Protein AF-A0A6F8V463-F1 (afdb_monomer)

Structure (mmCIF, N/CA/C/O backbone):
data_AF-A0A6F8V463-F1
#
_entry.id   AF-A0A6F8V463-F1
#
loop_
_atom_site.group_PDB
_atom_site.id
_atom_site.type_symbol
_atom_site.label_atom_id
_atom_site.label_alt_id
_atom_site.label_comp_id
_atom_site.label_asym_id
_atom_site.label_entity_id
_atom_site.label_seq_id
_atom_site.pdbx_PDB_ins_code
_atom_site.Cartn_x
_atom_site.Cartn_y
_atom_site.Cartn_z
_atom_site.occupancy
_atom_site.B_iso_or_equiv
_atom_site.auth_seq_id
_atom_site.auth_comp_id
_atom_site.auth_asym_id
_atom_site.auth_atom_id
_atom_site.pdbx_PDB_model_num
ATOM 1 N N . MET A 1 1 ? -1.161 7.161 -26.932 1.00 58.06 1 MET A N 1
ATOM 2 C CA . MET A 1 1 ? -0.342 6.246 -26.113 1.00 58.06 1 MET A CA 1
ATOM 3 C C . MET A 1 1 ? 0.511 5.456 -27.077 1.00 58.06 1 MET A C 1
ATOM 5 O O . MET A 1 1 ? -0.047 4.953 -28.043 1.00 58.06 1 MET A O 1
ATOM 9 N N . THR A 1 2 ? 1.827 5.435 -26.888 1.00 68.62 2 THR A N 1
ATOM 10 C CA . THR A 1 2 ? 2.711 4.530 -27.628 1.00 68.62 2 THR A CA 1
ATOM 11 C C . THR A 1 2 ? 2.383 3.091 -27.244 1.00 68.62 2 THR A C 1
ATOM 13 O O . THR A 1 2 ? 2.090 2.819 -26.078 1.00 68.62 2 THR A O 1
ATOM 16 N N . GLU A 1 3 ? 2.377 2.191 -28.223 1.00 85.31 3 GLU A N 1
ATOM 17 C CA . GLU A 1 3 ? 2.241 0.759 -27.957 1.00 85.31 3 GLU A CA 1
ATOM 18 C C . GLU A 1 3 ? 3.422 0.277 -27.100 1.00 85.31 3 GLU A C 1
ATOM 20 O O . GLU A 1 3 ? 4.546 0.754 -27.296 1.00 85.31 3 GLU A O 1
ATOM 25 N N . PRO A 1 4 ? 3.190 -0.622 -26.125 1.00 90.50 4 PRO A N 1
ATOM 26 C CA . PRO A 1 4 ? 4.277 -1.163 -25.327 1.00 90.50 4 PRO A CA 1
ATOM 27 C C . PRO A 1 4 ? 5.194 -2.019 -26.208 1.00 90.50 4 PRO A C 1
ATOM 29 O O . PRO A 1 4 ? 4.733 -2.723 -27.104 1.00 90.50 4 PRO A O 1
ATOM 32 N N . LEU A 1 5 ? 6.494 -2.022 -25.906 1.00 95.50 5 LEU A N 1
ATOM 33 C CA . LEU A 1 5 ? 7.464 -2.904 -26.569 1.00 95.50 5 LEU A CA 1
ATOM 34 C C . LEU A 1 5 ? 7.163 -4.387 -26.324 1.00 95.50 5 LEU A C 1
ATOM 36 O O . LEU A 1 5 ? 7.564 -5.246 -27.105 1.00 95.50 5 LEU A O 1
ATOM 40 N N . PHE A 1 6 ? 6.493 -4.685 -25.213 1.00 97.56 6 PHE A N 1
ATOM 41 C CA . PHE A 1 6 ? 6.061 -6.026 -24.858 1.00 97.56 6 PHE A CA 1
ATOM 42 C C . PHE A 1 6 ? 4.820 -5.975 -23.970 1.00 97.56 6 PHE A C 1
ATOM 44 O O . PHE A 1 6 ? 4.741 -5.153 -23.055 1.00 97.56 6 PHE A O 1
ATOM 51 N N . GLU A 1 7 ? 3.909 -6.922 -24.174 1.00 97.50 7 GLU A N 1
ATOM 52 C CA . GLU A 1 7 ? 2.814 -7.230 -23.260 1.00 97.50 7 GLU A CA 1
ATOM 53 C C . GLU A 1 7 ? 2.603 -8.744 -23.196 1.00 97.50 7 GLU A C 1
ATOM 55 O O . GLU A 1 7 ? 2.529 -9.405 -24.230 1.00 97.50 7 GLU A O 1
ATOM 60 N N . GLY A 1 8 ? 2.507 -9.307 -21.990 1.00 97.38 8 GLY A N 1
ATOM 61 C CA . GLY A 1 8 ? 2.270 -10.739 -21.839 1.00 97.38 8 GLY A CA 1
ATOM 62 C C . GLY A 1 8 ? 2.237 -11.235 -20.398 1.00 97.38 8 GLY A C 1
ATOM 63 O O . GLY A 1 8 ? 2.369 -10.470 -19.436 1.00 97.38 8 GLY A O 1
ATOM 64 N N . GLY A 1 9 ? 2.043 -12.546 -20.258 1.00 97.25 9 GLY A N 1
ATOM 65 C CA . GLY A 1 9 ? 2.072 -13.234 -18.971 1.00 97.25 9 GLY A CA 1
ATOM 66 C C . GLY A 1 9 ? 3.491 -13.398 -18.422 1.00 97.25 9 GLY A C 1
ATOM 67 O O . GLY A 1 9 ? 4.477 -13.006 -19.044 1.00 97.25 9 GLY A O 1
ATOM 68 N N . ARG A 1 10 ? 3.604 -14.011 -17.239 1.00 96.19 10 ARG A N 1
ATOM 69 C CA . ARG A 1 10 ? 4.883 -14.189 -16.529 1.00 96.19 10 ARG A CA 1
ATOM 70 C C . ARG A 1 10 ? 5.952 -14.898 -17.370 1.00 96.19 10 ARG A C 1
ATOM 72 O O . ARG A 1 10 ? 7.089 -14.437 -17.395 1.00 96.19 10 ARG A O 1
ATOM 79 N N . ASP A 1 11 ? 5.596 -15.986 -18.049 1.00 97.44 11 ASP A N 1
ATOM 80 C CA . ASP A 1 11 ? 6.556 -16.796 -18.813 1.00 97.44 11 ASP A CA 1
ATOM 81 C C . ASP A 1 11 ? 7.017 -16.085 -20.092 1.00 97.44 11 ASP A C 1
ATOM 83 O O . ASP A 1 11 ? 8.197 -16.137 -20.442 1.00 97.44 11 ASP A O 1
ATOM 87 N N . ASP A 1 12 ? 6.106 -15.380 -20.768 1.00 97.50 12 ASP A N 1
ATOM 88 C CA . ASP A 1 12 ? 6.436 -14.528 -21.913 1.00 97.50 12 ASP A CA 1
ATOM 89 C C . ASP A 1 12 ? 7.348 -13.376 -21.490 1.00 97.50 12 ASP A C 1
ATOM 91 O O . ASP A 1 12 ? 8.355 -13.106 -22.143 1.00 97.50 12 ASP A O 1
ATOM 95 N N . ALA A 1 13 ? 7.036 -12.743 -20.356 1.00 97.12 13 ALA A N 1
ATOM 96 C CA . ALA A 1 13 ? 7.825 -11.653 -19.804 1.00 97.12 13 ALA A CA 1
ATOM 97 C C . ALA A 1 13 ? 9.219 -12.130 -19.385 1.00 97.12 13 ALA A C 1
ATOM 99 O O . ALA A 1 13 ? 10.198 -11.427 -19.615 1.00 97.12 13 ALA A O 1
ATOM 100 N N . ASP A 1 14 ? 9.340 -13.332 -18.814 1.00 97.56 14 ASP A N 1
ATOM 101 C CA . ASP A 1 14 ? 10.642 -13.911 -18.481 1.00 97.56 14 ASP A CA 1
ATOM 102 C C . ASP A 1 14 ? 11.493 -14.170 -19.723 1.00 97.56 14 ASP A C 1
ATOM 104 O O . ASP A 1 14 ? 12.669 -13.798 -19.753 1.00 97.56 14 ASP A O 1
ATOM 108 N N . ARG A 1 15 ? 10.895 -14.744 -20.776 1.00 97.88 15 ARG A N 1
ATOM 109 C CA . ARG A 1 15 ? 11.576 -14.934 -22.063 1.00 97.88 15 ARG A CA 1
ATOM 110 C C . ARG A 1 15 ? 12.006 -13.605 -22.668 1.00 97.88 15 ARG A C 1
ATOM 112 O O . ARG A 1 15 ? 13.160 -13.478 -23.071 1.00 97.88 15 ARG A O 1
ATOM 119 N N . PHE A 1 16 ? 11.118 -12.614 -22.684 1.00 97.50 16 PHE A N 1
ATOM 120 C CA . PHE A 1 16 ? 11.426 -11.281 -23.187 1.00 97.50 16 PHE A CA 1
ATOM 121 C C . PHE A 1 16 ? 12.592 -10.661 -22.408 1.00 97.50 16 PHE A C 1
ATOM 123 O O . PHE A 1 16 ? 13.618 -10.327 -22.994 1.00 97.50 16 PHE A O 1
ATOM 130 N N . LEU A 1 17 ? 12.508 -10.597 -21.078 1.00 96.44 17 LEU A N 1
ATOM 131 C CA . LEU A 1 17 ? 13.543 -9.995 -20.231 1.00 96.44 17 LEU A CA 1
ATOM 132 C C . LEU A 1 17 ? 14.879 -10.749 -20.278 1.00 96.44 17 LEU A C 1
ATOM 134 O O . LEU A 1 17 ? 15.935 -10.134 -20.120 1.00 96.44 17 LEU A O 1
ATOM 138 N N . ALA A 1 18 ? 14.872 -12.058 -20.539 1.00 95.94 18 ALA A N 1
ATOM 139 C CA . ALA A 1 18 ? 16.095 -12.833 -20.730 1.00 95.94 18 ALA A CA 1
ATOM 140 C C . ALA A 1 18 ? 16.914 -12.375 -21.952 1.00 95.94 18 ALA A C 1
ATOM 142 O O . ALA A 1 18 ? 18.130 -12.578 -21.952 1.00 95.94 18 ALA A O 1
ATOM 143 N N . THR A 1 19 ? 16.276 -11.736 -22.942 1.00 96.06 19 THR A N 1
ATOM 144 C CA . THR A 1 19 ? 16.941 -11.136 -24.117 1.00 96.06 19 THR A CA 1
ATOM 145 C C . THR A 1 19 ? 17.472 -9.720 -23.864 1.00 96.06 19 THR A C 1
ATOM 147 O O . THR A 1 19 ? 18.300 -9.240 -24.627 1.00 96.06 19 THR A O 1
ATOM 150 N N . GLN A 1 20 ? 17.071 -9.073 -22.763 1.00 95.25 20 GLN A N 1
ATOM 151 C CA . GLN A 1 20 ? 17.393 -7.674 -22.437 1.00 95.25 20 GLN A CA 1
ATOM 152 C C . GLN A 1 20 ? 18.470 -7.559 -21.338 1.00 95.25 20 GLN A C 1
ATOM 154 O O . GLN A 1 20 ? 18.401 -6.717 -20.439 1.00 95.25 20 GLN A O 1
ATOM 159 N N . ARG A 1 21 ? 19.462 -8.461 -21.342 1.00 90.44 21 ARG A N 1
ATOM 160 C CA . ARG A 1 21 ? 20.517 -8.498 -20.310 1.00 90.44 21 ARG A CA 1
ATOM 161 C C . ARG A 1 21 ? 21.395 -7.248 -20.374 1.00 90.44 21 ARG A C 1
ATOM 163 O O . ARG A 1 21 ? 21.797 -6.830 -21.449 1.00 90.44 21 ARG A O 1
ATOM 170 N N . GLY A 1 22 ? 21.732 -6.695 -19.207 1.00 90.69 22 GLY A N 1
ATOM 171 C CA . GLY A 1 22 ? 22.558 -5.483 -19.100 1.00 90.69 22 GLY A CA 1
ATOM 172 C C . GLY A 1 22 ? 21.808 -4.180 -19.393 1.00 90.69 22 GLY A C 1
ATOM 173 O O . GLY A 1 22 ? 22.405 -3.114 -19.319 1.00 90.69 22 GLY A O 1
ATOM 174 N N . LEU A 1 23 ? 20.507 -4.252 -19.687 1.00 95.69 23 LEU A N 1
ATOM 175 C CA . LEU A 1 23 ? 19.680 -3.088 -19.980 1.00 95.69 23 LEU A CA 1
ATOM 176 C C . LEU A 1 23 ? 18.805 -2.705 -18.782 1.00 95.69 23 LEU A C 1
ATOM 178 O O . LEU A 1 23 ? 18.517 -3.515 -17.885 1.00 95.69 23 LEU A O 1
ATOM 182 N N . TYR A 1 24 ? 18.379 -1.448 -18.788 1.00 96.44 24 TYR A N 1
ATOM 183 C CA . TYR A 1 24 ? 17.328 -0.925 -17.926 1.00 96.44 24 TYR A CA 1
ATOM 184 C C . TYR A 1 24 ? 16.019 -0.871 -18.698 1.00 96.44 24 TYR A C 1
ATOM 186 O O . TYR A 1 24 ? 16.009 -0.746 -19.919 1.00 96.44 24 TYR A O 1
ATOM 194 N N . TYR A 1 25 ? 14.903 -0.967 -17.992 1.00 97.19 25 TYR A N 1
ATOM 195 C CA . TYR A 1 25 ? 13.588 -0.881 -18.608 1.00 97.19 25 TYR A CA 1
ATOM 196 C C . TYR A 1 25 ? 12.563 -0.281 -17.656 1.00 97.19 25 TYR A C 1
ATOM 198 O O . TYR A 1 25 ? 12.673 -0.412 -16.431 1.00 97.19 25 TYR A O 1
ATOM 206 N N . VAL A 1 26 ? 11.536 0.336 -18.236 1.00 97.44 26 VAL A N 1
ATOM 207 C CA . VAL A 1 26 ? 10.333 0.763 -17.520 1.00 97.44 26 VAL A CA 1
ATOM 208 C C . VAL A 1 26 ? 9.232 -0.255 -17.775 1.00 97.44 26 VAL A C 1
ATOM 210 O O . VAL A 1 26 ? 8.967 -0.636 -18.916 1.00 97.44 26 VAL A O 1
ATOM 213 N N . TYR A 1 27 ? 8.601 -0.723 -16.703 1.00 97.81 27 TYR A N 1
ATOM 214 C CA . TYR A 1 27 ? 7.533 -1.712 -16.755 1.00 97.81 27 TYR A CA 1
ATOM 215 C C . TYR A 1 27 ? 6.285 -1.238 -16.021 1.00 97.81 27 TYR A C 1
ATOM 217 O O . TYR A 1 27 ? 6.341 -0.456 -15.070 1.00 97.81 27 TYR A O 1
ATOM 225 N N . LEU A 1 28 ? 5.149 -1.784 -16.442 1.00 98.00 28 LEU A N 1
ATOM 226 C CA . LEU A 1 28 ? 3.860 -1.624 -15.799 1.00 98.00 28 LEU A CA 1
ATOM 227 C C . LEU A 1 28 ? 3.331 -2.999 -15.398 1.00 98.00 28 LEU A C 1
ATOM 229 O O . LEU A 1 28 ? 3.382 -3.953 -16.179 1.00 98.00 28 LEU A O 1
ATOM 233 N N . LEU A 1 29 ? 2.808 -3.094 -14.177 1.00 98.38 29 LEU A N 1
ATOM 234 C CA . LEU A 1 29 ? 2.060 -4.263 -13.729 1.00 98.38 29 LEU A CA 1
ATOM 235 C C . LEU A 1 29 ? 0.572 -3.991 -13.904 1.00 98.38 29 LEU A C 1
ATOM 237 O O . LEU A 1 29 ? 0.048 -2.969 -13.443 1.00 98.38 29 LEU A O 1
ATOM 241 N N . CYS A 1 30 ? -0.095 -4.930 -14.561 1.00 98.06 30 CYS A N 1
ATOM 242 C CA . CYS A 1 30 ? -1.498 -4.829 -14.913 1.00 98.06 30 CYS A CA 1
ATOM 243 C C . CYS A 1 30 ? -2.305 -5.944 -14.243 1.00 98.06 30 CYS A C 1
ATOM 245 O O . CYS A 1 30 ? -1.830 -7.063 -14.028 1.00 98.06 30 CYS A O 1
ATOM 247 N N . ARG A 1 31 ? -3.547 -5.612 -13.900 1.00 97.06 31 ARG A N 1
ATOM 248 C CA . ARG A 1 31 ? -4.576 -6.556 -13.461 1.00 97.06 31 ARG A CA 1
ATOM 249 C C . ARG A 1 31 ? -4.959 -7.494 -14.622 1.00 97.06 31 ARG A C 1
ATOM 251 O O . ARG A 1 31 ? -4.663 -7.167 -15.771 1.00 97.06 31 ARG A O 1
ATOM 258 N N . PRO A 1 32 ? -5.664 -8.612 -14.355 1.00 96.19 32 PRO A N 1
ATOM 259 C CA . PRO A 1 32 ? -6.141 -9.512 -15.412 1.00 96.19 32 PRO A CA 1
ATOM 260 C C . PRO A 1 32 ? -7.015 -8.834 -16.480 1.00 96.19 32 PRO A C 1
ATOM 262 O O . PRO A 1 32 ? -7.082 -9.305 -17.605 1.00 96.19 32 PRO A O 1
ATOM 265 N N . ASP A 1 33 ? -7.671 -7.724 -16.136 1.00 94.62 33 ASP A N 1
ATOM 266 C CA . ASP A 1 33 ? -8.498 -6.920 -17.045 1.00 94.62 33 ASP A CA 1
ATOM 267 C C . ASP A 1 33 ? -7.711 -5.837 -17.812 1.00 94.62 33 ASP A C 1
ATOM 269 O O . ASP A 1 33 ? -8.302 -4.944 -18.416 1.00 94.62 33 ASP A O 1
ATOM 273 N N . GLY A 1 34 ? -6.377 -5.869 -17.751 1.00 94.38 34 GLY A N 1
ATOM 274 C CA . GLY A 1 34 ? -5.497 -4.918 -18.431 1.00 94.38 34 GLY A CA 1
ATOM 275 C C . GLY A 1 34 ? -5.333 -3.570 -17.723 1.00 94.38 34 GLY A C 1
ATOM 276 O O . GLY A 1 34 ? -4.538 -2.743 -18.176 1.00 94.38 34 GLY A O 1
ATOM 277 N N . ARG A 1 35 ? -6.024 -3.316 -16.600 1.00 95.38 35 ARG A N 1
ATOM 278 C CA . ARG A 1 35 ? -5.849 -2.063 -15.849 1.00 95.38 35 ARG A CA 1
ATOM 279 C C . ARG A 1 35 ? -4.495 -2.022 -15.153 1.00 95.38 35 ARG A C 1
ATOM 281 O O . ARG A 1 35 ? -4.155 -2.911 -14.370 1.00 95.38 35 ARG A O 1
ATOM 288 N N . ILE A 1 36 ? -3.756 -0.942 -15.380 1.00 97.38 36 ILE A N 1
ATOM 289 C CA . ILE A 1 36 ? -2.474 -0.672 -14.728 1.00 97.38 36 ILE A CA 1
ATOM 290 C C . ILE A 1 36 ? -2.712 -0.399 -13.240 1.00 97.38 36 ILE A C 1
ATOM 292 O O . ILE A 1 36 ? -3.650 0.307 -12.873 1.00 97.38 36 ILE A O 1
ATOM 296 N N . PHE A 1 37 ? -1.851 -0.939 -12.379 1.00 97.12 37 PHE A N 1
ATOM 297 C CA . PHE A 1 37 ? -1.864 -0.609 -10.951 1.00 97.12 37 PHE A CA 1
ATOM 298 C C . PHE A 1 37 ? -0.492 -0.221 -10.399 1.00 97.12 37 PHE A C 1
ATOM 300 O O . PHE A 1 37 ? -0.417 0.294 -9.288 1.00 97.12 37 PHE A O 1
ATOM 307 N N . TYR A 1 38 ? 0.596 -0.448 -11.135 1.00 97.62 38 TYR A N 1
ATOM 308 C CA . TYR A 1 38 ? 1.940 -0.093 -10.689 1.00 97.62 38 TYR A CA 1
ATOM 309 C C . TYR A 1 38 ? 2.846 0.193 -11.881 1.00 97.62 38 TYR A C 1
ATOM 311 O O . TYR A 1 38 ? 2.779 -0.512 -12.887 1.00 97.62 38 TYR A O 1
ATOM 319 N N . VAL A 1 39 ? 3.712 1.191 -11.731 1.00 97.31 39 VAL A N 1
ATOM 320 C CA . VAL A 1 39 ? 4.789 1.521 -12.671 1.00 97.31 39 VAL A CA 1
ATOM 321 C C . VAL A 1 39 ? 6.116 1.375 -11.938 1.00 97.31 39 VAL A C 1
ATOM 323 O O . VAL A 1 39 ? 6.216 1.757 -10.771 1.00 97.31 39 VAL A O 1
ATOM 326 N N . GLY A 1 40 ? 7.136 0.831 -12.591 1.00 95.25 40 GLY A N 1
ATOM 327 C CA . GLY A 1 40 ? 8.462 0.755 -11.997 1.00 95.25 40 GLY A CA 1
ATOM 328 C C . GLY A 1 40 ? 9.582 0.721 -13.023 1.00 95.25 40 GLY A C 1
ATOM 329 O O . GLY A 1 40 ? 9.387 0.294 -14.159 1.00 95.25 40 GLY A O 1
ATOM 330 N N . LYS A 1 41 ? 10.785 1.104 -12.596 1.00 94.19 41 LYS A N 1
ATOM 331 C CA . LYS A 1 41 ? 12.025 0.810 -13.319 1.00 94.19 41 LYS A CA 1
ATOM 332 C C . LYS A 1 41 ? 12.669 -0.489 -12.848 1.00 94.19 41 LYS A C 1
ATOM 334 O O . LYS A 1 41 ? 12.563 -0.882 -11.677 1.00 94.19 41 LYS A O 1
ATOM 339 N N . GLY A 1 42 ? 13.350 -1.177 -13.754 1.00 93.69 42 GLY A N 1
ATOM 340 C CA . GLY A 1 42 ? 13.970 -2.466 -13.480 1.00 93.69 42 GLY A CA 1
ATOM 341 C C . GLY A 1 42 ? 15.199 -2.739 -14.330 1.00 93.69 42 GLY A C 1
ATOM 342 O O . GLY A 1 42 ? 15.451 -2.095 -15.340 1.00 93.69 42 GLY A O 1
ATOM 343 N N . THR A 1 43 ? 15.962 -3.727 -13.888 1.00 94.69 43 THR A N 1
ATOM 344 C CA . THR A 1 43 ? 16.946 -4.449 -14.696 1.00 94.69 43 THR A CA 1
ATOM 345 C C . THR A 1 43 ? 16.797 -5.937 -14.374 1.00 94.69 43 THR A C 1
ATOM 347 O O . THR A 1 43 ? 16.145 -6.299 -13.383 1.00 94.69 43 THR A O 1
ATOM 350 N N . LYS A 1 44 ? 17.369 -6.821 -15.198 1.00 94.12 44 LYS A N 1
ATOM 351 C CA . LYS A 1 44 ? 17.230 -8.281 -15.053 1.00 94.12 44 LYS A CA 1
ATOM 352 C C . LYS A 1 44 ? 15.744 -8.672 -14.945 1.00 94.12 44 LYS A C 1
ATOM 354 O O . LYS A 1 44 ? 14.921 -8.225 -15.737 1.00 94.12 44 LYS A O 1
ATOM 359 N N . ARG A 1 45 ? 15.377 -9.460 -13.929 1.00 95.44 45 ARG A N 1
ATOM 360 C CA . ARG A 1 45 ? 14.016 -9.957 -13.677 1.00 95.44 45 ARG A CA 1
ATOM 361 C C . ARG A 1 45 ? 13.250 -9.146 -12.625 1.00 95.44 45 ARG A C 1
ATOM 363 O O . ARG A 1 45 ? 12.282 -9.657 -12.067 1.00 95.44 45 ARG A O 1
ATOM 370 N N . ARG A 1 46 ? 13.637 -7.889 -12.358 1.00 95.25 46 ARG A N 1
ATOM 371 C CA . ARG A 1 46 ? 13.030 -7.051 -11.305 1.00 95.25 46 ARG A CA 1
ATOM 372 C C . ARG A 1 46 ? 11.502 -6.975 -11.382 1.00 95.25 46 ARG A C 1
ATOM 374 O O . ARG A 1 46 ? 10.851 -7.032 -10.344 1.00 95.25 46 ARG A O 1
ATOM 381 N N . ALA A 1 47 ? 10.918 -6.897 -12.579 1.00 95.44 47 ALA A N 1
ATOM 382 C CA . ALA A 1 47 ? 9.460 -6.916 -12.727 1.00 95.44 47 ALA A CA 1
ATOM 383 C C . ALA A 1 47 ? 8.826 -8.212 -12.172 1.00 95.44 47 ALA A C 1
ATOM 385 O O . ALA A 1 47 ? 7.789 -8.169 -11.509 1.00 95.44 47 ALA A O 1
ATOM 386 N N . LEU A 1 48 ? 9.467 -9.365 -12.384 1.00 95.81 48 LEU A N 1
ATOM 387 C CA . LEU A 1 48 ? 8.968 -10.683 -11.971 1.00 95.81 48 LEU A CA 1
ATOM 388 C C . LEU A 1 48 ? 9.166 -10.966 -10.476 1.00 95.81 48 LEU A C 1
ATOM 390 O O . LEU A 1 48 ? 8.456 -11.805 -9.909 1.00 95.81 48 LEU A O 1
ATOM 394 N N . GLU A 1 49 ? 10.127 -10.288 -9.842 1.00 94.62 49 GLU A N 1
ATOM 395 C CA . GLU A 1 49 ? 10.431 -10.412 -8.412 1.00 94.62 49 GLU A CA 1
ATOM 396 C C . GLU A 1 49 ? 9.269 -9.955 -7.525 1.00 94.62 49 GLU A C 1
ATOM 398 O O . GLU A 1 49 ? 9.113 -10.484 -6.428 1.00 94.62 49 GLU A O 1
ATOM 403 N N . HIS A 1 50 ? 8.415 -9.038 -7.993 1.00 94.44 50 HIS A N 1
ATOM 404 C CA . HIS A 1 50 ? 7.294 -8.513 -7.199 1.00 94.44 50 HIS A CA 1
ATOM 405 C C . HIS A 1 50 ? 6.278 -9.582 -6.805 1.00 94.44 50 HIS A C 1
ATOM 407 O O . HIS A 1 50 ? 5.748 -9.556 -5.697 1.00 94.44 50 HIS A O 1
ATOM 413 N N . GLU A 1 51 ? 6.017 -10.552 -7.682 1.00 92.88 51 GLU A N 1
ATOM 414 C CA . GLU A 1 51 ? 5.173 -11.694 -7.320 1.00 92.88 51 GLU A CA 1
ATOM 415 C C . GLU A 1 51 ? 5.839 -12.580 -6.267 1.00 92.88 51 GLU A C 1
ATOM 417 O O . GLU A 1 51 ? 5.168 -13.075 -5.362 1.00 92.88 51 GLU A O 1
ATOM 422 N N . ALA A 1 52 ? 7.156 -12.786 -6.376 1.00 89.31 52 ALA A N 1
ATOM 423 C CA . ALA A 1 52 ? 7.901 -13.578 -5.407 1.00 89.31 52 ALA A CA 1
ATOM 424 C C . ALA A 1 52 ? 7.936 -12.882 -4.040 1.00 89.31 52 ALA A C 1
ATOM 426 O O . ALA A 1 52 ? 7.746 -13.549 -3.028 1.00 89.31 52 ALA A O 1
ATOM 427 N N . GLU A 1 53 ? 8.112 -11.556 -4.011 1.00 90.19 53 GLU A N 1
ATOM 428 C CA . GLU A 1 53 ? 7.954 -10.724 -2.813 1.00 90.19 53 GLU A CA 1
ATOM 429 C C . GLU A 1 53 ? 6.561 -10.946 -2.212 1.00 90.19 53 GLU A C 1
ATOM 431 O O . GLU A 1 53 ? 6.448 -11.337 -1.057 1.00 90.19 53 GLU A O 1
ATOM 436 N N . ALA A 1 54 ? 5.501 -10.821 -3.013 1.00 90.81 54 ALA A N 1
ATOM 437 C CA . ALA A 1 54 ? 4.131 -10.906 -2.522 1.00 90.81 54 ALA A CA 1
ATOM 438 C C . ALA A 1 54 ? 3.729 -12.274 -1.947 1.00 90.81 54 ALA A C 1
ATOM 440 O O . ALA A 1 54 ? 2.862 -12.331 -1.069 1.00 90.81 54 ALA A O 1
ATOM 441 N N . ARG A 1 55 ? 4.344 -13.362 -2.423 1.00 88.31 55 ARG A N 1
ATOM 442 C CA . ARG A 1 55 ? 4.105 -14.729 -1.931 1.00 88.31 55 ARG A CA 1
ATOM 443 C C . ARG A 1 55 ? 4.867 -15.051 -0.647 1.00 88.31 55 ARG A C 1
ATOM 445 O O . ARG A 1 55 ? 4.489 -15.991 0.047 1.00 88.31 55 ARG A O 1
ATOM 452 N N . ARG A 1 56 ? 5.941 -14.321 -0.338 1.00 85.25 56 ARG A N 1
ATOM 453 C CA . ARG A 1 56 ? 6.754 -14.592 0.851 1.00 85.25 56 ARG A CA 1
ATOM 454 C C . ARG A 1 56 ? 6.060 -14.065 2.112 1.00 85.25 56 ARG A C 1
ATOM 456 O O . ARG A 1 56 ? 5.453 -12.991 2.076 1.00 85.25 56 ARG A O 1
ATOM 463 N N . PRO A 1 57 ? 6.164 -14.785 3.241 1.00 75.44 57 PRO A N 1
ATOM 464 C CA . PRO A 1 57 ? 5.908 -14.186 4.541 1.00 75.44 57 PRO A CA 1
ATOM 465 C C . PRO A 1 57 ? 6.991 -13.132 4.807 1.00 75.44 57 PRO A C 1
ATOM 467 O O . PRO A 1 57 ? 8.173 -13.383 4.570 1.00 75.44 57 PRO A O 1
ATOM 470 N N . HIS A 1 58 ? 6.595 -11.946 5.267 1.00 69.44 58 HIS A N 1
ATOM 471 C CA . HIS A 1 58 ? 7.542 -10.895 5.643 1.00 69.44 58 HIS A CA 1
ATOM 472 C C . HIS A 1 58 ? 7.553 -10.744 7.151 1.00 69.44 58 HIS A C 1
ATOM 474 O O . HIS A 1 58 ? 6.512 -10.479 7.743 1.00 69.44 58 HIS A O 1
ATOM 480 N N . THR A 1 59 ? 8.737 -10.829 7.744 1.00 62.19 59 THR A N 1
ATOM 481 C CA . THR A 1 59 ? 8.941 -10.485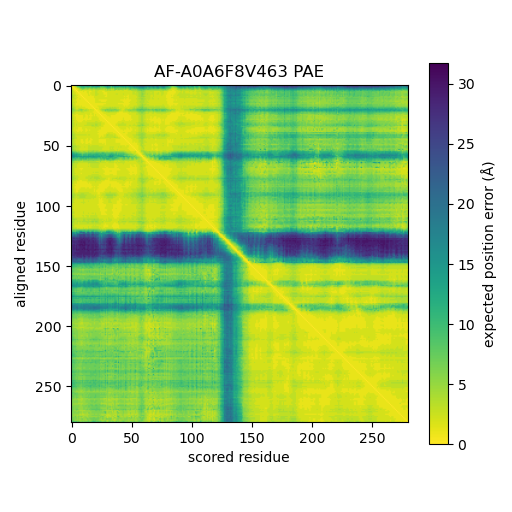 9.155 1.00 62.19 59 THR A CA 1
ATOM 482 C C . THR A 1 59 ? 8.857 -8.970 9.379 1.00 62.19 59 THR A C 1
ATOM 484 O O . THR A 1 59 ? 8.426 -8.534 10.435 1.00 62.19 59 THR A O 1
ATOM 487 N N . VAL A 1 60 ? 9.225 -8.171 8.368 1.00 59.31 60 VAL A N 1
ATOM 488 C CA . VAL A 1 60 ? 9.411 -6.704 8.457 1.00 59.31 60 VAL A CA 1
ATOM 489 C C . VAL A 1 60 ? 8.457 -5.934 7.513 1.00 59.31 60 VAL A C 1
ATOM 491 O O . VAL A 1 60 ? 8.610 -4.745 7.255 1.00 59.31 60 VAL A O 1
ATOM 494 N N . GLY A 1 61 ? 7.440 -6.621 6.976 1.00 65.56 61 GLY A N 1
ATOM 495 C CA . GLY A 1 61 ? 6.535 -6.078 5.955 1.00 65.56 61 GLY A CA 1
ATOM 496 C C . GLY A 1 61 ? 7.188 -5.902 4.564 1.00 65.56 61 GLY A C 1
ATOM 497 O O . GLY A 1 61 ? 8.409 -5.966 4.421 1.00 65.56 61 GLY A O 1
ATOM 498 N N . PRO A 1 62 ? 6.394 -5.750 3.488 1.00 78.75 62 PRO A N 1
ATOM 499 C CA . PRO A 1 62 ? 6.910 -5.496 2.138 1.00 78.75 62 PRO A CA 1
ATOM 500 C C . PRO A 1 62 ? 7.316 -4.025 1.930 1.00 78.75 62 PRO A C 1
ATOM 502 O O . PRO A 1 62 ? 6.754 -3.121 2.547 1.00 78.75 62 PRO A O 1
ATOM 505 N N . GLN A 1 63 ? 8.203 -3.752 0.963 1.00 81.94 63 GLN A N 1
ATOM 506 C CA . GLN A 1 63 ? 8.657 -2.375 0.669 1.00 81.94 63 GLN A CA 1
ATOM 507 C C . GLN A 1 63 ? 7.534 -1.467 0.149 1.00 81.94 63 GLN A C 1
ATOM 509 O O . GLN A 1 63 ? 7.548 -0.252 0.358 1.00 81.94 63 GLN A O 1
ATOM 514 N N . ASN A 1 64 ? 6.571 -2.061 -0.561 1.00 88.00 64 ASN A N 1
ATOM 515 C CA . ASN A 1 64 ? 5.337 -1.411 -0.982 1.00 88.00 64 ASN A CA 1
ATOM 516 C C . ASN A 1 64 ? 4.148 -2.332 -0.642 1.00 88.00 64 ASN A C 1
ATOM 518 O O . ASN A 1 64 ? 3.853 -3.257 -1.415 1.00 88.00 64 ASN A O 1
ATOM 522 N N . PRO A 1 65 ? 3.465 -2.105 0.496 1.00 87.31 65 PRO A N 1
ATOM 523 C CA . PRO A 1 65 ? 2.349 -2.931 0.937 1.00 87.31 65 PRO A CA 1
ATOM 524 C C . PRO A 1 65 ? 1.156 -2.849 -0.004 1.00 87.31 65 PRO A C 1
ATOM 526 O O . PRO A 1 65 ? 0.541 -3.875 -0.261 1.00 87.31 65 PRO A O 1
ATOM 529 N N . PHE A 1 66 ? 0.867 -1.698 -0.613 1.00 90.56 66 PHE A N 1
ATOM 530 C CA . PHE A 1 66 ? -0.264 -1.574 -1.538 1.00 90.56 66 PHE A CA 1
ATOM 531 C C . PHE A 1 66 ? -0.072 -2.389 -2.812 1.00 90.56 66 PHE A C 1
ATOM 533 O O . PHE A 1 66 ? -0.938 -3.189 -3.163 1.00 90.56 66 PHE A O 1
ATOM 540 N N . LYS A 1 67 ? 1.093 -2.268 -3.458 1.00 94.06 67 LYS A N 1
ATOM 541 C CA . LYS A 1 67 ? 1.471 -3.110 -4.607 1.00 94.06 67 LYS A CA 1
ATOM 542 C C . LYS A 1 67 ? 1.355 -4.591 -4.241 1.00 94.06 67 LYS A C 1
ATOM 544 O O . LYS A 1 67 ? 0.745 -5.379 -4.960 1.00 94.06 67 LYS A O 1
ATOM 549 N N . THR A 1 68 ? 1.916 -4.958 -3.094 1.00 93.94 68 THR A N 1
ATOM 550 C CA . THR A 1 68 ? 1.941 -6.339 -2.613 1.00 93.94 68 THR A CA 1
ATOM 551 C C . THR A 1 68 ? 0.539 -6.882 -2.335 1.00 93.94 68 THR A C 1
ATOM 553 O O . THR A 1 68 ? 0.219 -8.000 -2.735 1.00 93.94 68 THR A O 1
ATOM 556 N N . ASN A 1 69 ? -0.328 -6.086 -1.711 1.00 92.56 69 ASN A N 1
ATOM 557 C CA . ASN A 1 69 ? -1.706 -6.459 -1.408 1.00 92.56 69 ASN A CA 1
ATOM 558 C C . ASN A 1 69 ? -2.543 -6.612 -2.682 1.00 92.56 69 ASN A C 1
ATOM 560 O O . ASN A 1 69 ? -3.328 -7.556 -2.777 1.00 92.56 69 ASN A O 1
ATOM 564 N N . VAL A 1 70 ? -2.330 -5.767 -3.697 1.00 96.25 70 VAL A N 1
ATOM 565 C CA . VAL A 1 70 ? -2.955 -5.944 -5.018 1.00 96.25 70 VAL A CA 1
ATOM 566 C C . VAL A 1 70 ? -2.528 -7.255 -5.667 1.00 96.25 70 VAL A C 1
ATOM 568 O O . VAL A 1 70 ? -3.392 -8.012 -6.107 1.00 96.25 70 VAL A O 1
ATOM 571 N N . ILE A 1 71 ? -1.229 -7.566 -5.673 1.00 96.81 71 ILE A N 1
ATOM 572 C CA . ILE A 1 71 ? -0.724 -8.830 -6.224 1.00 96.81 71 ILE A CA 1
ATOM 573 C C . ILE A 1 71 ? -1.329 -10.021 -5.471 1.00 96.81 71 ILE A C 1
ATOM 575 O O . ILE A 1 71 ? -1.895 -10.917 -6.093 1.00 96.81 71 ILE A O 1
ATOM 579 N N . ARG A 1 72 ? -1.297 -10.011 -4.132 1.00 95.38 72 ARG A N 1
ATOM 580 C CA . ARG A 1 72 ? -1.907 -11.064 -3.301 1.00 95.38 72 ARG A CA 1
ATOM 581 C C . ARG A 1 72 ? -3.387 -11.242 -3.605 1.00 95.38 72 ARG A C 1
ATOM 583 O O . ARG A 1 72 ? -3.847 -12.373 -3.716 1.00 95.38 72 ARG A O 1
ATOM 590 N N . LYS A 1 73 ? -4.132 -10.145 -3.749 1.00 94.88 73 LYS A N 1
ATOM 591 C CA . LYS A 1 73 ? -5.554 -10.188 -4.096 1.00 94.88 73 LYS A CA 1
ATOM 592 C C . LYS A 1 73 ? -5.782 -10.874 -5.440 1.00 94.88 73 LYS A C 1
ATOM 594 O O . LYS A 1 73 ? -6.609 -11.776 -5.498 1.00 94.88 73 LYS A O 1
ATOM 599 N N . ILE A 1 74 ? -5.038 -10.485 -6.476 1.00 96.31 74 ILE A N 1
ATOM 600 C CA . ILE A 1 74 ? -5.152 -11.077 -7.818 1.00 96.31 74 ILE A CA 1
ATOM 601 C C . ILE A 1 74 ? -4.872 -12.582 -7.762 1.00 96.31 74 ILE A C 1
ATOM 603 O O . ILE A 1 74 ? -5.682 -13.371 -8.244 1.00 96.31 74 ILE A O 1
ATOM 607 N N . LEU A 1 75 ? -3.786 -12.983 -7.095 1.00 94.88 75 LEU A N 1
ATOM 608 C CA . LEU A 1 75 ? -3.407 -14.391 -6.965 1.00 94.88 75 LEU A CA 1
ATOM 609 C C . LEU A 1 75 ? -4.440 -15.207 -6.170 1.00 94.88 75 LEU A C 1
ATOM 611 O O . LEU A 1 75 ? -4.790 -16.310 -6.580 1.00 94.88 75 LEU A O 1
ATOM 615 N N . ARG A 1 76 ? -4.983 -14.669 -5.067 1.00 94.00 76 ARG A N 1
ATOM 616 C CA . ARG A 1 76 ? -6.057 -15.330 -4.295 1.00 94.00 76 ARG A CA 1
ATOM 617 C C . ARG A 1 76 ? -7.330 -15.545 -5.113 1.00 94.00 76 ARG A C 1
ATOM 619 O O . ARG A 1 76 ? -8.071 -16.477 -4.832 1.00 94.00 76 ARG A O 1
ATOM 626 N N . GLN A 1 77 ? -7.596 -14.678 -6.086 1.00 94.44 77 GLN A N 1
ATOM 627 C CA . GLN A 1 77 ? -8.752 -14.773 -6.980 1.00 94.44 77 GLN A CA 1
ATOM 628 C C . GLN A 1 77 ? -8.495 -15.687 -8.191 1.00 94.44 77 GLN A C 1
ATOM 630 O O . GLN A 1 77 ? -9.330 -15.747 -9.088 1.00 94.44 77 GLN A O 1
ATOM 635 N N . GLY A 1 78 ? -7.351 -16.381 -8.240 1.00 95.31 78 GLY A N 1
ATOM 636 C CA . GLY A 1 78 ? -6.967 -17.238 -9.364 1.00 95.31 78 GLY A CA 1
ATOM 637 C C . GLY A 1 78 ? -6.541 -16.471 -10.620 1.00 95.31 78 GLY A C 1
ATOM 638 O O . GLY A 1 78 ? -6.380 -17.076 -11.675 1.00 95.31 78 GLY A O 1
ATOM 639 N N . GLY A 1 79 ? -6.365 -15.149 -10.530 1.00 95.62 79 GLY A N 1
ATOM 640 C CA . GLY A 1 79 ? -5.898 -14.320 -11.636 1.00 95.62 79 GLY A CA 1
ATOM 641 C C . GLY A 1 79 ? -4.374 -14.320 -11.780 1.00 95.62 79 GLY A C 1
ATOM 642 O O . GLY A 1 79 ? -3.641 -14.779 -10.903 1.00 95.62 79 GLY A O 1
ATOM 643 N N . ALA A 1 80 ? -3.896 -13.730 -12.875 1.00 96.62 80 ALA A N 1
ATOM 644 C CA . ALA A 1 80 ? -2.476 -13.532 -13.154 1.00 96.62 80 ALA A CA 1
ATOM 645 C C . ALA A 1 80 ? -2.155 -12.050 -13.401 1.00 96.62 80 ALA A C 1
ATOM 647 O O . ALA A 1 80 ? -3.004 -11.277 -13.850 1.00 96.62 80 ALA A O 1
ATOM 648 N N . ILE A 1 81 ? -0.919 -11.653 -13.098 1.00 97.94 81 ILE A N 1
ATOM 649 C CA . ILE A 1 81 ? -0.406 -10.323 -13.439 1.00 97.94 81 ILE A CA 1
ATOM 650 C C . ILE A 1 81 ? -0.025 -10.310 -14.918 1.00 97.94 81 ILE A C 1
ATOM 652 O O . ILE A 1 81 ? 0.669 -11.214 -15.383 1.00 97.94 81 ILE A O 1
ATOM 656 N N . THR A 1 82 ? -0.446 -9.267 -15.631 1.00 98.00 82 THR A N 1
ATOM 657 C CA . THR A 1 82 ? 0.055 -8.980 -16.981 1.00 98.00 82 THR A CA 1
ATOM 658 C C . THR A 1 82 ? 1.192 -7.971 -16.888 1.00 98.00 82 THR A C 1
ATOM 660 O O . THR A 1 82 ? 1.098 -6.972 -16.168 1.00 98.00 82 THR A O 1
ATOM 663 N N . TYR A 1 83 ? 2.274 -8.244 -17.604 1.00 98.19 83 TYR A N 1
ATOM 664 C CA . TYR A 1 83 ? 3.476 -7.425 -17.639 1.00 98.19 83 TYR A CA 1
ATOM 665 C C . TYR A 1 83 ? 3.511 -6.630 -18.932 1.00 98.19 83 TYR A C 1
ATOM 667 O O . TYR A 1 83 ? 3.448 -7.221 -20.006 1.00 98.19 83 TYR A O 1
ATOM 675 N N . ARG A 1 84 ? 3.661 -5.308 -18.829 1.00 97.94 84 ARG A N 1
ATOM 676 C CA . ARG A 1 84 ? 3.931 -4.437 -19.978 1.00 97.94 84 ARG A CA 1
ATOM 677 C C . ARG A 1 84 ? 5.314 -3.825 -19.843 1.00 97.94 84 ARG A C 1
ATOM 679 O O . ARG A 1 84 ? 5.602 -3.242 -18.800 1.00 97.94 84 ARG A O 1
ATOM 686 N N . ILE A 1 85 ? 6.151 -3.939 -20.868 1.00 98.06 85 ILE A N 1
ATOM 687 C CA . ILE A 1 85 ? 7.415 -3.197 -20.950 1.00 98.06 85 ILE A CA 1
ATOM 688 C C . ILE A 1 85 ? 7.185 -2.006 -21.873 1.00 98.06 85 ILE A C 1
ATOM 690 O O . ILE A 1 85 ? 6.875 -2.181 -23.048 1.00 98.06 85 ILE A O 1
ATOM 694 N N . ASP A 1 86 ? 7.302 -0.802 -21.323 1.00 97.69 86 ASP A N 1
ATOM 695 C CA . ASP A 1 86 ? 7.094 0.448 -22.060 1.00 97.69 86 ASP A CA 1
ATOM 696 C C . ASP A 1 86 ? 8.329 0.817 -22.882 1.00 97.69 86 ASP A C 1
ATOM 698 O O . ASP A 1 86 ? 8.219 1.164 -24.052 1.00 97.69 86 ASP A O 1
ATOM 702 N N . SER A 1 87 ? 9.508 0.722 -22.273 1.00 96.94 87 SER A N 1
ATOM 703 C CA . SER A 1 87 ? 10.753 1.226 -22.851 1.00 96.94 87 SER A CA 1
ATOM 704 C C . SER A 1 87 ? 11.969 0.480 -22.304 1.00 96.94 87 SER A C 1
ATOM 706 O O . SER A 1 87 ? 11.938 -0.053 -21.191 1.00 96.94 87 SER A O 1
ATOM 708 N N . ILE A 1 88 ? 13.037 0.432 -23.106 1.00 97.25 88 ILE A N 1
ATOM 709 C CA . ILE A 1 88 ? 14.326 -0.196 -22.792 1.00 97.25 88 ILE A CA 1
ATOM 710 C C . ILE A 1 88 ? 15.438 0.826 -23.042 1.00 97.25 88 ILE A C 1
ATOM 712 O O . ILE A 1 88 ? 15.374 1.595 -23.998 1.00 97.25 88 ILE A O 1
ATOM 716 N N . TYR A 1 89 ? 16.451 0.815 -22.182 1.00 96.38 89 TYR A N 1
ATOM 717 C CA . TYR A 1 89 ? 17.547 1.775 -22.153 1.00 96.38 89 TYR A CA 1
ATOM 718 C C . TYR A 1 89 ? 18.878 1.063 -21.935 1.00 96.38 89 TYR A C 1
ATOM 720 O O . TYR A 1 89 ? 18.966 0.110 -21.151 1.00 96.38 89 TYR A O 1
ATOM 728 N N . ALA A 1 90 ? 19.930 1.559 -22.584 1.00 96.25 90 ALA A N 1
ATOM 729 C CA . ALA A 1 90 ? 21.291 1.149 -22.269 1.00 96.25 90 ALA A CA 1
ATOM 730 C C . ALA A 1 90 ? 21.699 1.612 -20.858 1.00 96.25 90 ALA A C 1
ATOM 732 O O . ALA A 1 90 ? 21.086 2.506 -20.273 1.00 96.25 90 ALA A O 1
ATOM 733 N N . GLU A 1 91 ? 22.769 1.032 -20.312 1.00 91.50 91 GLU A N 1
ATOM 734 C CA . GLU A 1 91 ? 23.306 1.412 -18.997 1.00 91.50 91 GLU A CA 1
ATOM 735 C C . GLU A 1 91 ? 23.638 2.909 -18.905 1.00 91.50 91 GLU A C 1
ATOM 737 O O . GLU A 1 91 ? 23.260 3.569 -17.938 1.00 91.50 91 GLU A O 1
ATOM 742 N N . ALA A 1 92 ? 24.236 3.472 -19.960 1.00 92.50 92 ALA A N 1
ATOM 743 C CA . ALA A 1 92 ? 24.545 4.901 -20.054 1.00 92.50 92 ALA A CA 1
ATOM 744 C C . ALA A 1 92 ? 23.296 5.812 -20.054 1.00 92.50 92 ALA A C 1
ATOM 746 O O . ALA A 1 92 ? 23.406 7.010 -19.813 1.00 92.50 92 ALA A O 1
ATOM 747 N N . GLU A 1 93 ? 22.105 5.259 -20.299 1.00 92.62 93 GLU A N 1
ATOM 748 C CA . GLU A 1 93 ? 20.836 5.989 -20.394 1.00 92.62 93 GLU A CA 1
ATOM 749 C C . GLU A 1 93 ? 19.929 5.768 -19.172 1.00 92.62 93 GLU A C 1
ATOM 751 O O . GLU A 1 93 ? 18.727 6.039 -19.216 1.00 92.62 93 GLU A O 1
ATOM 756 N N . GLN A 1 94 ? 20.484 5.302 -18.050 1.00 90.00 94 GLN A N 1
ATOM 757 C CA . GLN A 1 94 ? 19.716 5.035 -16.832 1.00 90.00 94 GLN A CA 1
ATOM 758 C C . GLN A 1 94 ? 18.888 6.247 -16.358 1.00 90.00 94 GLN A C 1
ATOM 760 O O . GLN A 1 94 ? 17.788 6.068 -15.827 1.00 90.00 94 GLN A O 1
ATOM 765 N N . LEU A 1 95 ? 19.387 7.472 -16.562 1.00 88.88 95 LEU A N 1
ATOM 766 C CA . LEU A 1 95 ? 18.655 8.695 -16.227 1.00 88.88 95 LEU A CA 1
ATOM 767 C C . LEU A 1 95 ? 17.366 8.830 -17.052 1.00 88.88 95 LEU A C 1
ATOM 769 O O . LEU A 1 95 ? 16.311 9.088 -16.484 1.00 88.88 95 LEU A O 1
ATOM 773 N N . ARG A 1 96 ? 17.411 8.531 -18.356 1.00 91.06 96 ARG A N 1
ATOM 774 C CA . ARG A 1 96 ? 16.225 8.558 -19.230 1.00 91.06 96 ARG A CA 1
ATOM 775 C C . ARG A 1 96 ? 15.192 7.510 -18.819 1.00 91.06 96 ARG A C 1
ATOM 777 O O . ARG A 1 96 ? 13.994 7.770 -18.856 1.00 91.06 96 ARG A O 1
ATOM 784 N N . CYS A 1 97 ? 15.650 6.340 -18.367 1.00 92.00 97 CYS A N 1
ATOM 785 C CA . CYS A 1 97 ? 14.769 5.317 -17.798 1.00 92.00 97 CYS A CA 1
ATOM 786 C C . CYS A 1 97 ? 14.037 5.824 -16.545 1.00 92.00 97 CYS A C 1
ATOM 788 O O . CYS A 1 97 ? 12.867 5.504 -16.333 1.00 92.00 97 CYS A O 1
ATOM 790 N N . LEU A 1 98 ? 14.722 6.605 -15.708 1.00 89.25 98 LEU A N 1
ATOM 791 C CA . LEU A 1 98 ? 14.157 7.184 -14.492 1.00 89.25 98 LEU A CA 1
ATOM 792 C C . LEU A 1 98 ? 13.152 8.305 -14.801 1.00 89.25 98 LEU A C 1
ATOM 794 O O . LEU A 1 98 ? 12.088 8.361 -14.188 1.00 89.25 98 LEU A O 1
ATOM 798 N N . GLU A 1 99 ? 13.476 9.169 -15.761 1.00 90.50 99 GLU A N 1
ATOM 799 C CA . GLU A 1 99 ? 12.582 10.226 -16.247 1.00 90.50 99 GLU A CA 1
ATOM 800 C C . GLU A 1 99 ? 11.298 9.633 -16.829 1.00 90.50 99 GLU A C 1
ATOM 802 O O . GLU A 1 99 ? 10.205 10.082 -16.491 1.00 90.50 99 GLU A O 1
ATOM 807 N N . ARG A 1 100 ? 11.413 8.563 -17.625 1.00 94.62 100 ARG A N 1
ATOM 808 C CA . ARG A 1 100 ? 10.254 7.879 -18.204 1.00 94.62 100 ARG A CA 1
ATOM 809 C C . ARG A 1 100 ? 9.368 7.211 -17.151 1.00 94.62 100 ARG A C 1
ATOM 811 O O . ARG A 1 100 ? 8.145 7.268 -17.255 1.00 94.62 100 ARG A O 1
ATOM 818 N N . GLU A 1 101 ? 9.955 6.611 -16.113 1.00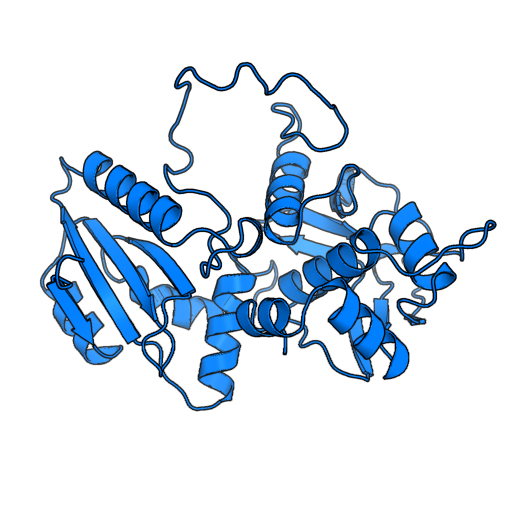 94.81 101 GLU A N 1
ATOM 819 C CA . GLU A 1 101 ? 9.197 6.100 -14.960 1.00 94.81 101 GLU A CA 1
ATOM 820 C C . GLU A 1 101 ? 8.387 7.222 -14.289 1.00 94.81 101 GLU A C 1
ATOM 822 O O . GLU A 1 101 ? 7.191 7.054 -14.047 1.00 94.81 101 GLU A O 1
ATOM 827 N N . ALA A 1 102 ? 9.017 8.370 -14.020 1.00 89.62 102 ALA A N 1
ATOM 828 C CA . ALA A 1 102 ? 8.353 9.520 -13.407 1.00 89.62 102 ALA A CA 1
ATOM 829 C C . ALA A 1 102 ? 7.257 10.117 -14.304 1.00 89.62 102 ALA A C 1
ATOM 831 O O . ALA A 1 102 ? 6.174 10.436 -13.815 1.00 89.62 102 ALA A O 1
ATOM 832 N N . GLU A 1 103 ? 7.491 10.203 -15.615 1.00 93.88 103 GLU A N 1
ATOM 833 C CA . GLU A 1 103 ? 6.499 10.651 -16.597 1.00 93.88 103 GLU A CA 1
ATOM 834 C C . GLU A 1 103 ? 5.241 9.771 -16.554 1.00 93.88 103 GLU A C 1
ATOM 836 O O . GLU A 1 103 ? 4.126 10.280 -16.429 1.00 93.88 103 GLU A O 1
ATOM 841 N N . LEU A 1 104 ? 5.404 8.443 -16.585 1.00 95.25 104 LEU A N 1
ATOM 842 C CA . LEU A 1 104 ? 4.281 7.507 -16.509 1.00 95.25 104 LEU A CA 1
ATOM 843 C C . LEU A 1 104 ? 3.558 7.578 -15.158 1.00 95.25 104 LEU A C 1
ATOM 845 O O . LEU A 1 104 ? 2.329 7.479 -15.118 1.00 95.25 104 LEU A O 1
ATOM 849 N N . ILE A 1 105 ? 4.284 7.770 -14.051 1.00 93.19 105 ILE A N 1
ATOM 850 C CA . ILE A 1 105 ? 3.657 7.956 -12.737 1.00 93.19 105 ILE A CA 1
ATOM 851 C C . ILE A 1 105 ? 2.850 9.257 -12.699 1.00 93.19 105 ILE A C 1
ATOM 853 O O . ILE A 1 105 ? 1.716 9.241 -12.223 1.00 93.19 105 ILE A O 1
ATOM 857 N N . GLY A 1 106 ? 3.380 10.355 -13.241 1.00 90.75 106 GLY A N 1
ATOM 858 C CA . GLY A 1 106 ? 2.665 11.627 -13.357 1.00 90.75 106 GLY A CA 1
ATOM 859 C C . GLY A 1 106 ? 1.431 11.537 -14.260 1.00 90.75 106 GLY A C 1
ATOM 860 O O . GLY A 1 106 ? 0.392 12.117 -13.944 1.00 90.75 106 GLY A O 1
ATOM 861 N N . LEU A 1 107 ? 1.517 10.759 -15.344 1.00 94.25 107 LEU A N 1
ATOM 862 C CA . LEU A 1 107 ? 0.417 10.525 -16.279 1.00 94.25 107 LEU A CA 1
ATOM 863 C C . LEU A 1 107 ? -0.733 9.735 -15.637 1.00 94.25 107 LEU A C 1
ATOM 865 O O . LEU A 1 107 ? -1.883 10.172 -15.687 1.00 94.25 107 LEU A O 1
ATOM 869 N N . TYR A 1 108 ? -0.440 8.575 -15.040 1.00 94.31 108 TYR A N 1
ATOM 870 C CA . TYR A 1 108 ? -1.469 7.693 -14.471 1.00 94.31 108 TYR A CA 1
ATOM 871 C C . TYR A 1 108 ? -1.901 8.081 -13.053 1.00 94.31 108 TYR A C 1
ATOM 873 O O . TYR A 1 108 ? -2.981 7.670 -12.618 1.00 94.31 108 TYR A O 1
ATOM 881 N N . LYS A 1 109 ? -1.082 8.884 -12.362 1.00 90.38 109 LYS A N 1
ATOM 882 C CA . LYS A 1 109 ? -1.263 9.396 -10.997 1.00 90.38 109 LYS A CA 1
ATOM 883 C C . LYS A 1 109 ? -1.405 8.302 -9.931 1.00 90.38 109 L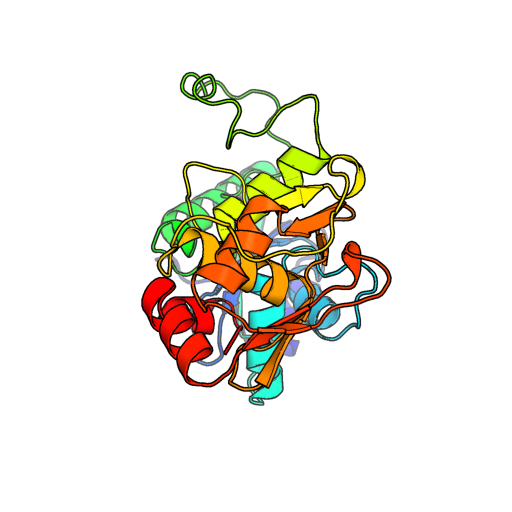YS A C 1
ATOM 885 O O . LYS A 1 109 ? -1.845 7.175 -10.172 1.00 90.38 109 LYS A O 1
ATOM 890 N N . ARG A 1 110 ? -1.051 8.625 -8.691 1.00 90.56 110 ARG A N 1
ATOM 891 C CA . ARG A 1 110 ? -1.214 7.727 -7.536 1.00 90.56 110 ARG A CA 1
ATOM 892 C C . ARG A 1 110 ? -2.637 7.797 -6.991 1.00 90.56 110 ARG A C 1
ATOM 894 O O . ARG A 1 110 ? -3.338 8.787 -7.175 1.00 90.56 110 ARG A O 1
ATOM 901 N N . LEU A 1 111 ? -3.064 6.770 -6.259 1.00 86.38 111 LEU A N 1
ATOM 902 C CA . LEU A 1 111 ? -4.429 6.694 -5.710 1.00 86.38 111 LEU A CA 1
ATOM 903 C C . LEU A 1 111 ? -4.820 7.897 -4.829 1.00 86.38 111 LEU A C 1
ATOM 905 O O . LEU A 1 111 ? -5.955 8.371 -4.900 1.00 86.38 111 LEU A O 1
ATOM 909 N N . HIS A 1 112 ? -3.893 8.431 -4.027 1.00 78.88 112 HIS A N 1
ATOM 910 C CA . HIS A 1 112 ? -4.151 9.620 -3.200 1.00 78.88 112 HIS A CA 1
ATOM 911 C C . HIS A 1 112 ? -4.230 10.925 -4.013 1.00 78.88 112 HIS A C 1
ATOM 913 O O . HIS A 1 112 ? -4.805 11.899 -3.538 1.00 78.88 112 HIS A O 1
ATOM 919 N N . GLU A 1 113 ? -3.715 10.930 -5.245 1.00 83.75 113 GLU A N 1
ATOM 920 C CA . GLU A 1 113 ? -3.779 12.040 -6.209 1.00 83.75 113 GLU A CA 1
ATOM 921 C C . GLU A 1 113 ? -4.995 11.920 -7.148 1.00 83.75 113 GLU A C 1
ATOM 923 O O . GLU A 1 113 ? -5.134 12.689 -8.098 1.00 83.75 113 GLU A O 1
ATOM 928 N N . GLY A 1 114 ? -5.864 10.929 -6.913 1.00 83.56 114 GLY A N 1
ATOM 929 C CA . GLY A 1 114 ? -7.011 10.621 -7.770 1.00 83.56 114 GLY A CA 1
ATOM 930 C C . GLY A 1 114 ? -6.684 9.747 -8.985 1.00 83.56 114 GLY A C 1
ATOM 931 O O . GLY A 1 114 ? -7.514 9.634 -9.881 1.00 83.56 114 GLY A O 1
ATOM 932 N N . GLY A 1 115 ? -5.493 9.146 -9.033 1.00 91.06 115 GLY A N 1
ATOM 933 C CA . GLY A 1 115 ? -5.079 8.213 -10.081 1.00 91.06 115 GLY A CA 1
ATOM 934 C C . GLY A 1 115 ? -5.322 6.743 -9.758 1.00 91.06 115 GLY A C 1
ATOM 935 O O . GLY A 1 115 ? -6.108 6.399 -8.877 1.00 91.06 115 GLY A O 1
ATOM 936 N N . ILE A 1 116 ? -4.609 5.868 -10.470 1.00 93.81 116 ILE A N 1
ATOM 937 C CA . ILE A 1 116 ? -4.787 4.404 -10.408 1.00 93.81 116 ILE A CA 1
ATOM 938 C C . ILE A 1 116 ? -3.585 3.648 -9.829 1.00 93.81 116 ILE A C 1
ATOM 940 O O . ILE A 1 116 ? -3.680 2.446 -9.572 1.00 93.81 116 ILE A O 1
ATOM 944 N N . LEU A 1 117 ? -2.453 4.324 -9.619 1.00 94.56 117 LEU A N 1
ATOM 945 C CA . LEU A 1 117 ? -1.212 3.668 -9.222 1.00 94.56 117 LEU A CA 1
ATOM 946 C C . LEU A 1 117 ? -1.099 3.455 -7.709 1.00 94.56 117 LEU A C 1
ATOM 948 O O . LEU A 1 117 ? -1.379 4.348 -6.905 1.00 94.56 117 LEU A O 1
ATOM 952 N N . THR A 1 118 ? -0.565 2.295 -7.327 1.00 93.56 118 THR A N 1
ATOM 953 C CA . THR A 1 118 ? -0.145 1.949 -5.960 1.00 93.56 118 THR A CA 1
ATOM 954 C C . THR A 1 118 ? 1.296 2.378 -5.658 1.00 93.56 118 THR A C 1
ATOM 956 O O . THR A 1 118 ? 1.905 1.904 -4.697 1.00 93.56 118 THR A O 1
ATOM 959 N N . ASN A 1 119 ? 1.900 3.208 -6.510 1.00 92.06 119 ASN A N 1
ATOM 960 C CA . ASN A 1 119 ? 3.225 3.774 -6.285 1.00 92.06 119 ASN A CA 1
ATOM 961 C C . ASN A 1 119 ? 3.226 4.639 -5.016 1.00 92.06 119 ASN A C 1
ATOM 963 O O . ASN A 1 119 ? 2.308 5.424 -4.789 1.00 92.06 119 ASN A O 1
ATOM 967 N N . LEU A 1 120 ? 4.271 4.506 -4.195 1.00 85.25 120 LEU A N 1
ATOM 968 C CA . LEU A 1 120 ? 4.426 5.322 -2.986 1.00 85.25 120 LEU A CA 1
ATOM 969 C C . LEU A 1 120 ? 5.017 6.701 -3.308 1.00 85.25 120 LEU A C 1
ATOM 971 O O . LEU A 1 120 ? 4.586 7.702 -2.746 1.00 85.25 120 LEU A O 1
ATOM 975 N N . ALA A 1 121 ? 5.950 6.762 -4.259 1.00 81.38 121 ALA A N 1
ATOM 976 C CA . ALA A 1 121 ? 6.628 7.980 -4.701 1.00 81.38 121 ALA A CA 1
ATOM 977 C C . ALA A 1 121 ? 6.317 8.292 -6.176 1.00 81.38 121 ALA A C 1
ATOM 979 O O . ALA A 1 121 ? 5.896 7.405 -6.919 1.00 81.38 121 ALA A O 1
ATOM 980 N N . GLY A 1 122 ? 6.542 9.544 -6.583 1.00 75.00 122 GLY A N 1
ATOM 981 C CA . GLY A 1 122 ? 6.261 10.067 -7.929 1.00 75.00 122 GLY A CA 1
ATOM 982 C C . GLY A 1 122 ? 7.229 9.626 -9.039 1.00 75.00 122 GLY A C 1
ATOM 983 O O . GLY A 1 122 ? 7.068 10.052 -10.173 1.00 75.00 122 GLY A O 1
ATOM 984 N N . GLY A 1 123 ? 8.225 8.790 -8.730 1.00 59.62 123 GLY A N 1
ATOM 985 C CA . GLY A 1 123 ? 9.383 8.546 -9.602 1.00 59.62 123 GLY A CA 1
ATOM 986 C C . GLY A 1 123 ? 10.531 9.520 -9.306 1.00 59.62 123 GLY A C 1
ATOM 987 O O . GLY A 1 123 ? 10.338 10.487 -8.581 1.00 59.62 123 GLY A O 1
ATOM 988 N N . VAL A 1 124 ? 11.725 9.230 -9.834 1.00 53.12 124 VAL A N 1
ATOM 989 C CA . VAL A 1 124 ? 13.033 9.907 -9.617 1.00 53.12 124 VAL A CA 1
ATOM 990 C C . VAL A 1 124 ? 13.904 9.456 -8.420 1.00 53.12 124 VAL A C 1
ATOM 992 O O . VAL A 1 124 ? 14.893 10.100 -8.100 1.00 53.12 124 VAL A O 1
ATOM 995 N N . GLY A 1 125 ? 13.657 8.268 -7.845 1.00 47.69 125 GLY A N 1
ATOM 996 C CA . GLY A 1 125 ? 14.603 7.545 -6.964 1.00 47.69 125 GLY A CA 1
ATOM 997 C C . GLY A 1 125 ? 15.118 8.308 -5.724 1.00 47.69 125 GLY A C 1
ATOM 998 O O . GLY A 1 125 ? 14.787 9.457 -5.482 1.00 47.69 125 GLY A O 1
ATOM 999 N N . ASN A 1 126 ? 15.986 7.687 -4.921 1.00 38.41 126 ASN A N 1
ATOM 1000 C CA . ASN A 1 126 ? 16.698 8.383 -3.831 1.00 38.41 126 ASN A CA 1
ATOM 1001 C C . ASN A 1 126 ? 17.858 9.273 -4.353 1.00 38.41 126 ASN A C 1
ATOM 1003 O O . ASN A 1 126 ? 18.777 9.576 -3.600 1.00 38.41 126 ASN A O 1
ATOM 1007 N N . LEU A 1 127 ? 17.879 9.621 -5.649 1.00 33.22 127 LEU A N 1
ATOM 1008 C CA . LEU A 1 127 ? 19.034 10.218 -6.343 1.00 33.22 127 LEU A CA 1
ATOM 1009 C C . LEU A 1 127 ? 18.851 11.687 -6.744 1.00 33.22 127 LEU A C 1
ATOM 1011 O O . LEU A 1 127 ? 19.782 12.278 -7.281 1.00 33.22 127 LEU A O 1
ATOM 1015 N N . SER A 1 128 ? 17.720 12.320 -6.435 1.00 31.23 128 SER A N 1
ATOM 1016 C CA . SER A 1 128 ? 17.632 13.780 -6.480 1.00 31.23 128 SER A CA 1
ATOM 1017 C C . SER A 1 128 ? 18.209 14.376 -5.194 1.00 31.23 128 SER A C 1
ATOM 1019 O O . SER A 1 128 ? 17.480 14.841 -4.317 1.00 31.23 128 SER A O 1
ATOM 1021 N N . GLY A 1 129 ? 19.540 14.374 -5.099 1.00 30.02 129 GLY A N 1
ATOM 1022 C CA . GLY A 1 129 ? 20.216 15.496 -4.464 1.00 30.02 129 GLY A CA 1
ATOM 1023 C C . GLY A 1 129 ? 19.806 16.760 -5.219 1.00 30.02 129 GLY A C 1
ATOM 1024 O O . GLY A 1 129 ? 19.910 16.794 -6.440 1.00 30.02 129 GLY A O 1
ATOM 1025 N N . ALA A 1 130 ? 19.250 17.724 -4.486 1.00 30.44 130 ALA A N 1
ATOM 1026 C CA . ALA A 1 130 ? 18.982 19.105 -4.883 1.00 30.44 130 ALA A CA 1
ATOM 1027 C C . ALA A 1 130 ? 18.673 19.349 -6.380 1.00 30.44 130 ALA A C 1
ATOM 1029 O O . ALA A 1 130 ? 19.571 19.607 -7.177 1.00 30.44 130 ALA A O 1
ATOM 1030 N N . ALA A 1 131 ? 17.385 19.409 -6.735 1.00 26.05 131 ALA A N 1
ATOM 1031 C CA . ALA A 1 131 ? 16.944 20.200 -7.884 1.00 26.05 131 ALA A CA 1
ATOM 1032 C C . ALA A 1 131 ? 15.866 21.212 -7.444 1.00 26.05 131 ALA A C 1
ATOM 1034 O O . ALA A 1 131 ? 14.990 20.877 -6.638 1.00 26.05 131 ALA A O 1
ATOM 1035 N N . PRO A 1 132 ? 15.956 22.475 -7.894 1.00 33.09 132 PRO A N 1
ATOM 1036 C CA . PRO A 1 132 ? 15.501 23.629 -7.131 1.00 33.09 132 PRO A CA 1
ATOM 1037 C C . PRO A 1 132 ? 14.075 24.030 -7.505 1.00 33.09 132 PRO A C 1
ATOM 1039 O O . PRO A 1 132 ? 13.891 24.927 -8.307 1.00 33.09 132 PRO A O 1
ATOM 1042 N N . PHE A 1 133 ? 13.063 23.394 -6.916 1.00 28.52 133 PHE A N 1
ATOM 1043 C CA . PHE A 1 133 ? 11.679 23.911 -6.911 1.00 28.52 133 PHE A CA 1
ATOM 1044 C C . PHE A 1 133 ? 10.881 23.405 -5.692 1.00 28.52 133 PHE A C 1
ATOM 1046 O O . PHE A 1 133 ? 9.719 23.030 -5.782 1.00 28.52 133 PHE A O 1
ATOM 1053 N N . SER A 1 134 ? 11.509 23.393 -4.510 1.00 33.53 134 SER A N 1
ATOM 1054 C CA . SER A 1 134 ? 10.856 23.082 -3.222 1.00 33.53 134 SER A CA 1
ATOM 1055 C C . SER A 1 134 ? 10.898 24.270 -2.252 1.00 33.53 134 SER A C 1
ATOM 1057 O O . SER A 1 134 ? 11.228 24.116 -1.082 1.00 33.53 134 SER A O 1
ATOM 1059 N N . LEU A 1 135 ? 10.552 25.473 -2.721 1.00 33.50 135 LEU A N 1
ATOM 1060 C CA . LEU A 1 135 ? 10.456 26.658 -1.852 1.00 33.50 135 LEU A CA 1
ATOM 1061 C C . LEU A 1 135 ? 9.145 26.737 -1.045 1.00 33.50 135 LEU A C 1
ATOM 1063 O O . LEU A 1 135 ? 9.059 27.525 -0.112 1.00 33.50 135 LEU A O 1
ATOM 1067 N N . GLU A 1 136 ? 8.164 25.864 -1.299 1.00 35.22 136 GLU A N 1
ATOM 1068 C CA . GLU A 1 136 ? 6.974 25.735 -0.436 1.00 35.22 136 GLU A CA 1
ATOM 1069 C C . GLU A 1 136 ? 7.155 24.727 0.720 1.00 35.22 136 GLU A C 1
ATOM 1071 O O . GLU A 1 136 ? 6.267 24.565 1.557 1.00 35.22 136 GLU A O 1
ATOM 1076 N N . ARG A 1 137 ? 8.328 24.083 0.841 1.00 38.06 137 ARG A N 1
ATOM 1077 C CA . ARG A 1 137 ? 8.614 23.066 1.877 1.00 38.06 137 ARG A CA 1
ATOM 1078 C C . ARG A 1 137 ? 8.997 23.616 3.260 1.00 38.06 137 ARG A C 1
ATOM 1080 O O . ARG A 1 137 ? 9.504 22.869 4.093 1.00 38.06 137 ARG A O 1
ATOM 1087 N N . HIS A 1 138 ? 8.692 24.881 3.547 1.00 34.16 138 HIS A N 1
ATOM 1088 C CA . HIS A 1 138 ? 8.896 25.485 4.872 1.00 34.16 138 HIS A CA 1
ATOM 1089 C C . HIS A 1 138 ? 7.621 25.643 5.714 1.00 34.16 138 HIS A C 1
ATOM 1091 O O . HIS A 1 138 ? 7.701 26.047 6.874 1.00 34.16 138 HIS A O 1
ATOM 1097 N N . ALA A 1 139 ? 6.448 25.260 5.201 1.00 29.91 139 ALA A N 1
ATOM 1098 C CA . ALA A 1 139 ? 5.211 25.310 5.972 1.00 29.91 139 ALA A CA 1
ATOM 1099 C C . ALA A 1 139 ? 4.842 23.936 6.573 1.00 29.91 139 ALA A C 1
ATOM 1101 O O . ALA A 1 139 ? 4.346 23.051 5.885 1.00 29.91 139 ALA A O 1
ATOM 1102 N N . ALA A 1 140 ? 4.999 23.830 7.898 1.00 36.59 140 ALA A N 1
ATOM 1103 C CA . ALA A 1 140 ? 4.343 22.890 8.821 1.00 36.59 140 ALA A CA 1
ATOM 1104 C C . ALA A 1 140 ? 5.098 21.609 9.247 1.00 36.59 140 ALA A C 1
ATOM 1106 O O . ALA A 1 140 ? 4.933 20.500 8.731 1.00 36.59 140 ALA A O 1
ATOM 1107 N N . THR A 1 141 ? 5.759 21.751 10.396 1.00 43.00 141 THR A N 1
ATOM 1108 C CA . THR A 1 141 ? 6.329 20.764 11.336 1.00 43.00 141 THR A CA 1
ATOM 1109 C C . THR A 1 141 ? 5.327 19.727 11.902 1.00 43.00 141 THR A C 1
ATOM 1111 O O . THR A 1 141 ? 5.550 19.121 12.950 1.00 43.00 141 THR A O 1
ATOM 1114 N N . LEU A 1 142 ? 4.209 19.474 11.219 1.00 47.19 142 LEU A N 1
ATOM 1115 C CA . LEU A 1 142 ? 3.196 18.479 11.596 1.00 47.19 142 LEU A CA 1
ATOM 1116 C C . LEU A 1 142 ? 2.892 17.465 10.483 1.00 47.19 142 LEU A C 1
ATOM 1118 O O . LEU A 1 142 ? 2.158 16.518 10.739 1.00 47.19 142 LEU A O 1
ATOM 1122 N N . SER A 1 143 ? 3.457 17.616 9.281 1.00 45.47 143 SER A N 1
ATOM 1123 C CA . SER A 1 143 ? 3.257 16.673 8.162 1.00 45.47 143 SER A CA 1
ATOM 1124 C C . SER A 1 143 ? 4.412 16.610 7.146 1.00 45.47 143 SER A C 1
ATOM 1126 O O . SER A 1 143 ? 4.352 15.794 6.226 1.00 45.47 143 SER A O 1
ATOM 1128 N N . GLY A 1 144 ? 5.464 17.424 7.310 1.00 54.41 144 GLY A N 1
ATOM 1129 C CA . GLY A 1 144 ? 6.629 17.438 6.417 1.00 54.41 144 GLY A CA 1
ATOM 1130 C C . GLY A 1 144 ? 7.578 16.244 6.575 1.00 54.41 144 GLY A C 1
ATOM 1131 O O . GLY A 1 144 ? 7.428 15.423 7.477 1.00 54.41 144 GLY A O 1
ATOM 1132 N N . GLU A 1 145 ? 8.579 16.160 5.700 1.00 61.44 145 GLU A N 1
ATOM 1133 C CA . GLU A 1 145 ? 9.695 15.213 5.792 1.00 61.44 145 GLU A CA 1
ATOM 1134 C C . GLU A 1 145 ? 10.874 15.888 6.516 1.00 61.44 145 GLU A C 1
ATOM 1136 O O . GLU A 1 145 ? 11.617 16.638 5.879 1.00 61.44 145 GLU A O 1
ATOM 1141 N N . PRO A 1 146 ? 11.032 15.706 7.838 1.00 61.62 146 PRO A N 1
ATOM 1142 C CA . PRO A 1 146 ? 12.184 16.248 8.551 1.00 61.62 146 PRO A CA 1
ATOM 1143 C C . PRO A 1 146 ? 13.469 15.569 8.064 1.00 61.62 146 PRO A C 1
ATOM 1145 O O . PRO A 1 146 ? 13.567 14.343 8.109 1.00 61.62 146 PRO A O 1
ATOM 1148 N N . GLU A 1 147 ? 14.450 16.360 7.627 1.00 61.53 147 GLU A N 1
ATOM 1149 C CA . GLU A 1 147 ? 15.764 15.850 7.203 1.00 61.53 147 GLU A CA 1
ATOM 1150 C C . GLU A 1 147 ? 16.501 15.174 8.372 1.00 61.53 147 GLU A C 1
ATOM 1152 O O . GLU A 1 147 ? 17.085 14.108 8.199 1.00 61.53 147 GLU A O 1
ATOM 1157 N N . ASP A 1 148 ? 16.336 15.699 9.589 1.00 76.81 148 ASP A N 1
ATOM 1158 C CA . ASP A 1 148 ? 16.983 15.190 10.807 1.00 76.81 148 ASP A CA 1
ATOM 1159 C C . ASP A 1 148 ? 16.256 13.997 11.461 1.00 76.81 148 ASP A C 1
ATOM 1161 O O . ASP A 1 148 ? 16.607 13.573 12.563 1.00 76.81 148 ASP A O 1
ATOM 1165 N N . ASN A 1 149 ? 15.197 13.462 10.839 1.00 83.31 149 ASN A N 1
ATOM 1166 C CA . ASN A 1 149 ? 14.432 12.346 11.402 1.00 83.31 149 ASN A CA 1
ATOM 1167 C C . ASN A 1 149 ? 13.952 11.375 10.304 1.00 83.31 149 ASN A C 1
ATOM 1169 O O . ASN A 1 149 ? 12.799 11.448 9.852 1.00 83.31 149 ASN A O 1
ATOM 1173 N N . PRO A 1 150 ? 14.829 10.445 9.878 1.00 86.00 150 PRO A N 1
ATOM 1174 C CA . PRO A 1 150 ? 14.575 9.566 8.739 1.00 86.00 150 PRO A CA 1
ATOM 1175 C C . PRO A 1 150 ? 13.398 8.611 8.971 1.00 86.00 150 PRO A C 1
ATOM 1177 O O . PRO A 1 150 ? 12.585 8.418 8.067 1.00 86.00 150 PRO A O 1
ATOM 1180 N N . GLU A 1 151 ? 13.243 8.073 10.185 1.00 87.69 151 GLU A N 1
ATOM 1181 C CA . GLU A 1 151 ? 12.120 7.193 10.540 1.00 87.69 151 GLU A CA 1
ATOM 1182 C C . GLU A 1 151 ? 10.773 7.900 10.359 1.00 87.69 151 GLU A C 1
ATOM 1184 O O . GLU A 1 151 ? 9.830 7.371 9.762 1.00 87.69 151 GLU A O 1
ATOM 1189 N N . ARG A 1 152 ? 10.682 9.147 10.832 1.00 87.12 152 ARG A N 1
ATOM 1190 C CA . ARG A 1 152 ? 9.466 9.944 10.696 1.00 87.12 152 ARG A CA 1
ATOM 1191 C C . ARG A 1 152 ? 9.198 10.320 9.245 1.00 87.12 152 ARG A C 1
ATOM 1193 O O . ARG A 1 152 ? 8.038 10.319 8.838 1.00 87.12 152 ARG A O 1
ATOM 1200 N N . ALA A 1 153 ? 10.233 10.608 8.459 1.00 85.25 153 ALA A N 1
ATOM 1201 C CA . ALA A 1 153 ? 10.082 10.864 7.030 1.00 85.25 153 ALA A CA 1
ATOM 1202 C C . ALA A 1 153 ? 9.517 9.636 6.289 1.00 85.25 153 ALA A C 1
ATOM 1204 O O . ALA A 1 153 ? 8.589 9.778 5.491 1.00 85.25 153 ALA A O 1
ATOM 1205 N N . VAL A 1 154 ? 10.004 8.429 6.604 1.00 87.81 154 VAL A N 1
ATOM 1206 C CA . VAL A 1 154 ? 9.490 7.161 6.054 1.00 87.81 154 VAL A CA 1
ATOM 1207 C C . VAL A 1 154 ? 7.997 6.990 6.350 1.00 87.81 154 VAL A C 1
ATOM 1209 O O . VAL A 1 154 ? 7.205 6.787 5.425 1.00 87.81 154 VAL A O 1
ATOM 1212 N N . LEU A 1 155 ? 7.584 7.134 7.613 1.00 91.00 155 LEU A N 1
ATOM 1213 C CA . LEU A 1 155 ? 6.176 6.968 7.987 1.00 91.00 155 LEU A CA 1
ATOM 1214 C C . LEU A 1 155 ? 5.276 8.091 7.462 1.00 91.00 155 LEU A C 1
ATOM 1216 O O . LEU A 1 155 ? 4.126 7.827 7.115 1.00 91.00 155 LEU A O 1
ATOM 1220 N N . ASN A 1 156 ? 5.773 9.325 7.348 1.00 88.00 156 ASN A N 1
ATOM 1221 C CA . ASN A 1 156 ? 5.006 10.425 6.765 1.00 88.00 156 ASN A CA 1
ATOM 1222 C C . ASN A 1 156 ? 4.747 10.202 5.271 1.00 88.00 156 ASN A C 1
ATOM 1224 O O . ASN A 1 156 ? 3.614 10.390 4.829 1.00 88.00 156 ASN A O 1
ATOM 1228 N N . ARG A 1 157 ? 5.740 9.727 4.503 1.00 84.94 157 ARG A N 1
ATOM 1229 C CA . ARG A 1 157 ? 5.526 9.322 3.102 1.00 84.94 157 ARG A CA 1
ATOM 1230 C C . ARG A 1 157 ? 4.488 8.215 2.989 1.00 84.94 157 ARG A C 1
ATOM 1232 O O . ARG A 1 157 ? 3.595 8.281 2.143 1.00 84.94 157 ARG A O 1
ATOM 1239 N N . PHE A 1 158 ? 4.578 7.213 3.863 1.00 89.69 158 PHE A N 1
ATOM 1240 C CA . PHE A 1 158 ? 3.594 6.138 3.897 1.00 89.69 158 PHE A CA 1
ATOM 1241 C C . PHE A 1 158 ? 2.189 6.673 4.194 1.00 89.69 158 PHE A C 1
ATOM 1243 O O . PHE A 1 158 ? 1.256 6.407 3.438 1.00 89.69 158 PHE A O 1
ATOM 1250 N N . ALA A 1 1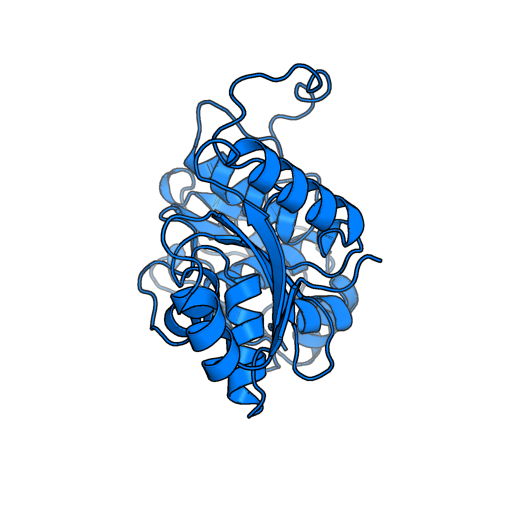59 ? 2.044 7.511 5.218 1.00 89.69 159 ALA A N 1
ATOM 1251 C CA . ALA A 1 159 ? 0.781 8.145 5.569 1.00 89.69 159 ALA A CA 1
ATOM 1252 C C .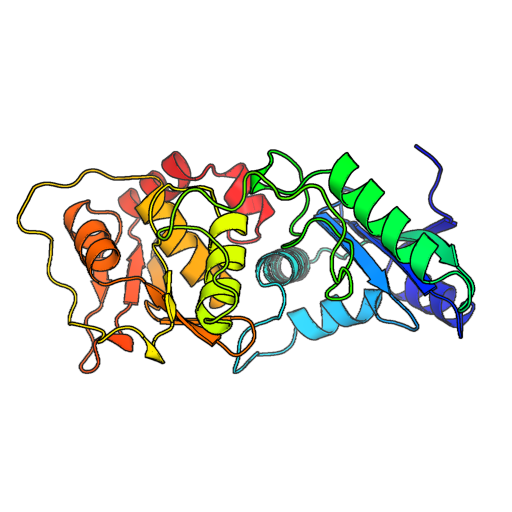 ALA A 1 159 ? 0.200 8.977 4.408 1.00 89.69 159 ALA A C 1
ATOM 1254 O O . ALA A 1 159 ? -0.980 8.858 4.081 1.00 89.69 159 ALA A O 1
ATOM 1255 N N . GLN A 1 160 ? 1.019 9.782 3.732 1.00 85.69 160 GLN A N 1
ATOM 1256 C CA . GLN A 1 160 ? 0.577 10.578 2.583 1.00 85.69 160 GLN A CA 1
ATOM 1257 C C . GLN A 1 160 ? 0.075 9.703 1.428 1.00 85.69 160 GLN A C 1
ATOM 1259 O O . GLN A 1 160 ? -0.902 10.059 0.772 1.00 85.69 160 GLN A O 1
ATOM 1264 N N . SER A 1 161 ? 0.682 8.529 1.222 1.00 82.69 161 SER A N 1
ATOM 1265 C CA . SER A 1 161 ? 0.238 7.588 0.190 1.00 82.69 161 SER A CA 1
ATOM 1266 C C . SER A 1 161 ? -1.122 6.934 0.486 1.00 82.69 161 SER A C 1
ATOM 1268 O O . SER A 1 161 ? -1.803 6.514 -0.449 1.00 82.69 161 SER A O 1
ATOM 1270 N N . VAL A 1 162 ? -1.540 6.897 1.759 1.00 88.25 162 VAL A N 1
ATOM 1271 C CA . VAL A 1 162 ? -2.872 6.438 2.195 1.00 88.25 162 VAL A CA 1
ATOM 1272 C C . VAL A 1 162 ? -3.911 7.548 2.025 1.00 88.25 162 VAL A C 1
ATOM 1274 O O . VAL A 1 162 ? -5.031 7.287 1.585 1.00 88.25 162 VAL A O 1
ATOM 1277 N N . GLY A 1 163 ? -3.559 8.779 2.396 1.00 84.06 163 GLY A N 1
ATOM 1278 C CA . GLY A 1 163 ? -4.439 9.939 2.327 1.00 84.06 163 GLY A CA 1
ATOM 1279 C C . GLY A 1 163 ? -3.855 11.164 3.032 1.00 84.06 163 GLY A C 1
ATOM 1280 O O . GLY A 1 163 ? -3.129 11.055 4.021 1.00 84.06 163 GLY A O 1
ATOM 1281 N N . VAL A 1 164 ? -4.193 12.352 2.528 1.00 81.50 164 VAL A N 1
ATOM 1282 C CA . VAL A 1 164 ? -3.659 13.627 3.027 1.00 81.50 164 VAL A CA 1
ATOM 1283 C C . VAL A 1 164 ? -4.476 14.125 4.220 1.00 81.50 164 VAL A C 1
ATOM 1285 O O . VAL A 1 164 ? -5.695 14.268 4.135 1.00 81.50 164 VAL A O 1
ATOM 1288 N N . VAL A 1 165 ? -3.801 14.429 5.331 1.00 79.56 165 VAL A N 1
ATOM 1289 C CA . VAL A 1 165 ? -4.385 15.079 6.516 1.00 79.56 165 VAL A CA 1
ATOM 1290 C C . VAL A 1 165 ? -3.402 16.073 7.128 1.00 79.56 165 VAL A C 1
ATOM 1292 O O . VAL A 1 165 ? -2.191 15.937 6.987 1.00 79.56 165 VAL A O 1
ATOM 1295 N N . LYS A 1 166 ? -3.934 17.068 7.849 1.00 75.81 166 LYS A N 1
ATOM 1296 C CA . LYS A 1 166 ? -3.139 18.140 8.474 1.00 75.81 166 LYS A CA 1
ATOM 1297 C C . LYS A 1 166 ? -2.271 17.672 9.651 1.00 75.81 166 LYS A C 1
ATOM 1299 O O . LYS A 1 166 ? -1.331 18.372 10.014 1.00 75.81 166 LYS A O 1
ATOM 1304 N N . SER A 1 167 ? -2.591 16.532 10.268 1.00 81.19 167 SER A N 1
ATOM 1305 C CA . SER A 1 167 ? -1.907 16.028 11.463 1.00 81.19 167 SER A CA 1
ATOM 1306 C C . SER A 1 167 ? -1.490 14.566 11.331 1.00 81.19 167 SER A C 1
ATOM 1308 O O . SER A 1 167 ? -2.264 13.716 10.883 1.00 81.19 167 SER A O 1
ATOM 1310 N N . VAL A 1 168 ? -0.266 14.272 11.783 1.00 84.25 168 VAL A N 1
ATOM 1311 C CA . VAL A 1 168 ? 0.300 12.917 11.834 1.00 84.25 168 VAL A CA 1
ATOM 1312 C C . VAL A 1 168 ? -0.631 11.956 12.576 1.00 84.25 168 VAL A C 1
ATOM 1314 O O . VAL A 1 168 ? -1.125 12.273 13.658 1.00 84.25 168 VAL A O 1
ATOM 1317 N N . TYR A 1 169 ? -0.843 10.768 12.019 1.00 92.69 169 TYR A N 1
ATOM 1318 C CA . TYR A 1 169 ? -1.608 9.689 12.655 1.00 92.69 169 TYR A CA 1
ATOM 1319 C C . TYR A 1 169 ? -0.801 8.400 12.873 1.00 92.69 169 TYR A C 1
ATOM 1321 O O . TYR A 1 169 ? -1.278 7.500 13.560 1.00 92.69 169 TYR A O 1
ATOM 1329 N N . LEU A 1 170 ? 0.433 8.345 12.359 1.00 94.94 170 LEU A N 1
ATOM 1330 C CA . LEU A 1 170 ? 1.400 7.261 12.552 1.00 94.94 170 LEU A CA 1
ATOM 1331 C C . LEU A 1 170 ? 2.692 7.850 13.121 1.00 94.94 170 LEU A C 1
ATOM 1333 O O . LEU A 1 170 ? 3.167 8.860 12.610 1.00 94.94 170 LEU A O 1
ATOM 1337 N N . LYS A 1 171 ? 3.287 7.242 14.143 1.00 94.25 171 LYS A N 1
ATOM 1338 C CA . LYS A 1 171 ? 4.587 7.681 14.676 1.00 94.25 171 LYS A CA 1
ATOM 1339 C C . LYS A 1 171 ? 5.574 6.521 14.726 1.00 94.25 171 LYS A C 1
ATOM 1341 O O . LYS A 1 171 ? 5.120 5.389 14.883 1.00 94.25 171 LYS A O 1
ATOM 1346 N N . PRO A 1 172 ? 6.889 6.788 14.635 1.00 94.88 172 PRO A N 1
ATOM 1347 C CA . PRO A 1 172 ? 7.886 5.781 14.964 1.00 94.88 172 PRO A CA 1
ATOM 1348 C C . PRO A 1 172 ? 7.708 5.352 16.422 1.00 94.88 172 PRO A C 1
ATOM 1350 O O . PRO A 1 172 ? 7.543 6.214 17.294 1.00 94.88 172 PRO A O 1
ATOM 1353 N N . ALA A 1 173 ? 7.709 4.047 16.685 1.00 94.12 173 ALA A N 1
ATOM 1354 C CA . ALA A 1 173 ? 7.538 3.503 18.033 1.00 94.12 173 ALA A CA 1
ATOM 1355 C C . ALA A 1 173 ? 8.656 3.985 18.977 1.00 94.12 173 ALA A C 1
ATOM 1357 O O . ALA A 1 173 ? 8.387 4.399 20.101 1.00 94.12 173 ALA A O 1
ATOM 1358 N N . SER A 1 174 ? 9.885 4.083 18.465 1.00 92.06 174 SER A N 1
ATOM 1359 C CA . SER A 1 174 ? 11.064 4.670 19.124 1.00 92.06 174 SER A CA 1
ATOM 1360 C C . SER A 1 174 ? 10.860 6.111 19.629 1.00 92.06 174 SER A C 1
ATOM 1362 O O . SER A 1 174 ? 11.539 6.553 20.554 1.00 92.06 174 SER A O 1
ATOM 1364 N N . GLN A 1 175 ? 9.923 6.861 19.038 1.00 90.56 175 GLN A N 1
ATOM 1365 C CA . GLN A 1 175 ? 9.695 8.290 19.295 1.00 90.56 175 GLN A CA 1
ATOM 1366 C C . GLN A 1 175 ? 8.381 8.566 20.032 1.00 90.56 175 GLN A C 1
ATOM 1368 O O . GLN A 1 175 ? 7.994 9.724 20.229 1.00 90.56 175 GLN A O 1
ATOM 1373 N N . LEU A 1 176 ? 7.653 7.518 20.414 1.00 92.00 176 LEU A N 1
ATOM 1374 C CA . LEU A 1 176 ? 6.391 7.623 21.123 1.00 92.00 176 LEU A CA 1
ATOM 1375 C C . LEU A 1 176 ? 6.381 6.645 22.290 1.00 92.00 176 LEU A C 1
ATOM 1377 O O . LEU A 1 176 ? 6.388 5.438 22.096 1.00 92.00 176 LEU A O 1
ATOM 1381 N N . LEU A 1 177 ? 6.214 7.160 23.508 1.00 94.69 177 LEU A N 1
ATOM 1382 C CA . LEU A 1 177 ? 5.775 6.309 24.609 1.00 94.69 177 LEU A CA 1
ATOM 1383 C C . LEU A 1 177 ? 4.340 5.846 24.320 1.00 94.69 177 LEU A C 1
ATOM 1385 O O . LEU A 1 177 ? 3.384 6.620 24.480 1.00 94.69 177 LEU A O 1
ATOM 1389 N N . VAL A 1 178 ? 4.196 4.606 23.856 1.00 95.12 178 VAL A N 1
ATOM 1390 C CA . VAL A 1 178 ? 2.895 4.000 23.567 1.00 95.12 178 VAL A CA 1
ATOM 1391 C C . VAL A 1 178 ? 2.169 3.782 24.889 1.00 95.12 178 VAL A C 1
ATOM 1393 O O . VAL A 1 178 ? 2.671 3.140 25.808 1.00 95.12 178 VAL A O 1
ATOM 1396 N N . ARG A 1 179 ? 0.990 4.388 25.020 1.00 95.94 179 ARG A N 1
ATOM 1397 C CA . ARG A 1 179 ? 0.154 4.291 26.222 1.00 95.94 179 ARG A CA 1
ATOM 1398 C C . ARG A 1 179 ? -1.053 3.426 25.924 1.00 95.94 179 ARG A C 1
ATOM 1400 O O . ARG A 1 179 ? -1.505 3.395 24.778 1.00 95.94 179 ARG A O 1
ATOM 1407 N N . LYS A 1 180 ? -1.596 2.779 26.960 1.00 96.62 180 LYS A N 1
ATOM 1408 C CA . LYS A 1 180 ? -2.857 2.038 26.850 1.00 96.62 180 LYS A CA 1
ATOM 1409 C C . LYS A 1 180 ? -3.932 2.923 26.235 1.00 96.62 180 LYS A C 1
ATOM 1411 O O . LYS A 1 180 ? -4.064 4.097 26.600 1.00 96.62 180 LYS A O 1
ATOM 1416 N N . THR A 1 181 ? -4.675 2.366 25.289 1.00 96.69 181 THR A N 1
ATOM 1417 C CA . THR A 1 181 ? -5.740 3.112 24.632 1.00 96.69 181 THR A CA 1
ATOM 1418 C C . THR A 1 181 ? -6.894 3.300 25.606 1.00 96.69 181 THR A C 1
ATOM 1420 O O . THR A 1 181 ? -7.532 2.348 26.050 1.00 96.69 181 THR A O 1
ATOM 1423 N N . HIS A 1 182 ? -7.189 4.559 25.913 1.00 90.75 182 HIS A N 1
ATOM 1424 C CA . HIS A 1 182 ? -8.392 4.945 26.642 1.00 90.75 182 HIS A CA 1
ATOM 1425 C C . HIS A 1 182 ? -9.293 5.774 25.727 1.00 90.75 182 HIS A C 1
ATOM 1427 O O . HIS A 1 182 ? -8.769 6.603 24.977 1.00 90.75 182 HIS A O 1
ATOM 1433 N N . PRO A 1 183 ? -10.626 5.605 25.768 1.00 82.81 183 PRO A N 1
ATOM 1434 C CA . PRO A 1 183 ? -11.522 6.457 24.998 1.00 82.81 183 PRO A CA 1
ATOM 1435 C C . PRO A 1 183 ? -11.285 7.933 25.330 1.00 82.81 183 PRO A C 1
ATOM 1437 O O . PRO A 1 183 ? -11.156 8.302 26.498 1.00 82.81 183 PRO A O 1
ATOM 1440 N N . HIS A 1 184 ? -11.248 8.782 24.303 1.00 82.44 184 HIS A N 1
ATOM 1441 C CA . HIS A 1 184 ? -11.114 10.223 24.492 1.00 82.44 184 HIS A CA 1
ATOM 1442 C C . HIS A 1 184 ? -12.253 10.768 25.384 1.00 82.44 184 HIS A C 1
ATOM 1444 O O . HIS A 1 184 ? -13.409 10.346 25.269 1.00 82.44 184 HIS A O 1
ATOM 1450 N N . SER A 1 185 ? -11.940 11.716 26.276 1.00 80.62 185 SER A N 1
ATOM 1451 C CA . SER A 1 185 ? -12.909 12.273 27.237 1.00 80.62 185 SER A CA 1
ATOM 1452 C C . SER A 1 185 ? -14.038 13.040 26.541 1.00 80.62 185 SER A C 1
ATOM 1454 O O . SER A 1 185 ? -15.213 12.868 26.857 1.00 80.62 185 SER A O 1
ATOM 1456 N N . GLN A 1 186 ? -13.683 13.849 25.543 1.00 84.69 186 GLN A N 1
ATOM 1457 C CA . GLN A 1 186 ? -14.633 14.583 24.705 1.00 84.69 186 GLN A CA 1
ATOM 1458 C C . GLN A 1 186 ? -15.286 13.686 23.640 1.00 84.69 186 GLN A C 1
ATOM 1460 O O . GLN A 1 186 ? -14.633 12.759 23.153 1.00 84.69 186 GLN A O 1
ATOM 1465 N N . PRO A 1 187 ? -16.536 13.974 23.227 1.00 84.69 187 PRO A N 1
ATOM 1466 C CA . PRO A 1 187 ? -17.171 13.317 22.089 1.00 84.69 187 PRO A CA 1
ATOM 1467 C C . PRO A 1 187 ? -16.326 13.416 20.813 1.00 84.69 187 PRO A C 1
ATOM 1469 O O . PRO A 1 187 ? -15.716 14.450 20.526 1.00 84.69 187 PRO A O 1
ATOM 1472 N N . ARG A 1 188 ? -16.313 12.336 20.031 1.00 91.31 188 ARG A N 1
ATOM 1473 C CA . ARG A 1 188 ? -15.650 12.258 18.727 1.00 91.31 188 ARG A CA 1
ATOM 1474 C C . ARG A 1 188 ? -16.608 11.656 17.714 1.00 91.31 188 ARG A C 1
ATOM 1476 O O . ARG A 1 188 ? -17.438 10.827 18.064 1.00 91.31 188 ARG A O 1
ATOM 1483 N N . SER A 1 189 ? -16.493 12.110 16.473 1.00 92.69 189 SER A N 1
ATOM 1484 C CA . SER A 1 189 ? -17.221 11.552 15.334 1.00 92.69 189 SER A CA 1
ATOM 1485 C C . SER A 1 189 ? -16.249 10.807 14.419 1.00 92.69 189 SER A C 1
ATOM 1487 O O . SER A 1 189 ? -15.070 11.183 14.367 1.00 92.69 189 SER A O 1
ATOM 1489 N N . PRO A 1 190 ? -16.725 9.790 13.679 1.00 95.44 190 PRO A N 1
ATOM 1490 C CA . PRO A 1 190 ? -15.972 9.158 12.603 1.00 95.44 190 PRO A CA 1
ATOM 1491 C C . PRO A 1 190 ? -15.313 10.195 11.690 1.00 95.44 190 PRO A C 1
ATOM 1493 O O . PRO A 1 190 ? -15.944 11.173 11.289 1.00 95.44 190 PRO A O 1
ATOM 1496 N N . SER A 1 191 ? -14.033 10.002 11.372 1.00 95.12 191 SER A N 1
ATOM 1497 C CA . SER A 1 191 ? -13.267 10.966 10.577 1.00 95.12 191 SER A CA 1
ATOM 1498 C C . SER A 1 191 ? -12.348 10.284 9.561 1.00 95.12 191 SER A C 1
ATOM 1500 O O . SER A 1 191 ? -11.884 9.166 9.810 1.00 95.12 191 SER A O 1
ATOM 1502 N N . PRO A 1 192 ? -12.000 10.963 8.448 1.00 95.00 192 PRO A N 1
ATOM 1503 C CA . PRO A 1 192 ? -11.041 10.437 7.479 1.00 95.00 192 PRO A CA 1
ATOM 1504 C C . PRO A 1 192 ? -9.693 10.067 8.106 1.00 95.00 192 PRO A C 1
ATOM 1506 O O . PRO A 1 192 ? -9.134 9.031 7.777 1.00 95.00 192 PRO A O 1
ATOM 1509 N N . ARG A 1 193 ? -9.199 10.849 9.076 1.00 95.00 193 ARG A N 1
ATOM 1510 C CA . ARG A 1 193 ? -7.933 10.566 9.778 1.00 95.00 193 ARG A CA 1
ATOM 1511 C C . ARG A 1 193 ? -7.960 9.220 10.509 1.00 95.00 193 ARG A C 1
ATOM 1513 O O . ARG A 1 193 ? -6.993 8.470 10.432 1.00 95.00 193 ARG A O 1
ATOM 1520 N N . CYS A 1 194 ? -9.066 8.909 11.185 1.00 96.50 194 CYS A N 1
ATOM 1521 C CA . CYS A 1 194 ? -9.272 7.612 11.831 1.00 96.50 194 CYS A CA 1
ATOM 1522 C C . CYS A 1 194 ? -9.291 6.475 10.800 1.00 96.50 194 CYS A C 1
ATOM 1524 O O . CYS A 1 194 ? -8.598 5.473 10.967 1.00 96.50 194 CYS A O 1
ATOM 1526 N N . ALA A 1 195 ? -10.027 6.655 9.699 1.00 97.44 195 ALA A N 1
ATOM 1527 C CA . ALA A 1 195 ? -10.065 5.671 8.621 1.00 97.44 195 ALA A CA 1
ATOM 1528 C C . ALA A 1 195 ? -8.671 5.444 8.007 1.00 97.44 195 ALA A C 1
ATOM 1530 O O . ALA A 1 195 ? -8.272 4.301 7.807 1.00 97.44 195 ALA A O 1
ATOM 1531 N N . TYR A 1 196 ? -7.897 6.507 7.768 1.00 96.94 196 TYR A N 1
ATOM 1532 C CA . TYR A 1 196 ? -6.547 6.421 7.202 1.00 96.94 196 TYR A CA 1
ATOM 1533 C C . TYR A 1 196 ? -5.581 5.680 8.125 1.00 96.94 196 TYR A C 1
ATOM 1535 O O . TYR A 1 196 ? -4.790 4.876 7.640 1.00 96.94 196 TYR A O 1
ATOM 1543 N N . ALA A 1 197 ? -5.677 5.874 9.442 1.00 97.56 197 ALA A N 1
ATOM 1544 C CA . ALA A 1 197 ? -4.865 5.131 10.402 1.00 97.56 197 ALA A CA 1
ATOM 1545 C C . ALA A 1 197 ? -5.135 3.619 10.345 1.00 97.56 197 ALA A C 1
ATOM 1547 O O . ALA A 1 197 ? -4.192 2.835 10.231 1.00 97.56 197 ALA A O 1
ATOM 1548 N N . LEU A 1 198 ? -6.411 3.217 10.340 1.00 98.31 198 LEU A N 1
ATOM 1549 C CA . LEU A 1 198 ? -6.799 1.807 10.215 1.00 98.31 198 LEU A CA 1
ATOM 1550 C C . LEU A 1 198 ? -6.367 1.214 8.868 1.00 98.31 198 LEU A C 1
ATOM 1552 O O . LEU A 1 198 ? -5.844 0.105 8.828 1.00 98.31 198 LEU A O 1
ATOM 1556 N N . VAL A 1 199 ? -6.545 1.954 7.770 1.00 97.75 199 VAL A N 1
ATOM 1557 C CA . VAL A 1 199 ? -6.138 1.521 6.424 1.00 97.75 199 VAL A CA 1
ATOM 1558 C C . VAL A 1 199 ? -4.622 1.358 6.323 1.00 97.75 199 VAL A C 1
ATOM 1560 O O . VAL A 1 199 ? -4.163 0.359 5.773 1.00 97.75 199 VAL A O 1
ATOM 1563 N N . ALA A 1 200 ? -3.842 2.294 6.866 1.00 96.06 200 ALA A N 1
ATOM 1564 C CA . ALA A 1 200 ? -2.384 2.221 6.864 1.00 96.06 200 ALA A CA 1
ATOM 1565 C C . ALA A 1 200 ? -1.881 1.001 7.646 1.00 96.06 200 ALA A C 1
ATOM 1567 O O . ALA A 1 200 ? -1.102 0.207 7.115 1.00 96.06 200 ALA A O 1
ATOM 1568 N N . ALA A 1 201 ? -2.378 0.810 8.871 1.00 97.25 201 ALA A N 1
ATOM 1569 C CA . ALA A 1 201 ? -1.997 -0.319 9.713 1.00 97.25 201 ALA A CA 1
ATOM 1570 C C . ALA A 1 201 ? -2.437 -1.664 9.113 1.00 97.25 201 ALA A C 1
ATOM 1572 O O . ALA A 1 201 ? -1.657 -2.618 9.096 1.00 97.25 201 ALA A O 1
ATOM 1573 N N . ALA A 1 202 ? -3.649 -1.740 8.549 1.00 97.31 202 ALA A N 1
ATOM 1574 C CA . ALA A 1 202 ? -4.121 -2.933 7.852 1.00 97.31 202 ALA A CA 1
ATOM 1575 C C . ALA A 1 202 ? -3.261 -3.242 6.621 1.00 97.31 202 ALA A C 1
ATOM 1577 O O . ALA A 1 202 ? -2.877 -4.390 6.408 1.00 97.31 202 ALA A O 1
ATOM 1578 N N . ALA A 1 203 ? -2.905 -2.223 5.835 1.00 94.94 203 ALA A N 1
ATOM 1579 C CA . ALA A 1 203 ? -2.075 -2.397 4.654 1.00 94.94 203 ALA A CA 1
ATOM 1580 C C . ALA A 1 203 ? -0.671 -2.896 4.991 1.00 94.94 203 ALA A C 1
ATOM 1582 O O . ALA A 1 203 ? -0.218 -3.852 4.359 1.00 94.94 203 ALA A O 1
ATOM 1583 N N . ALA A 1 204 ? -0.014 -2.289 5.983 1.00 94.12 204 ALA A N 1
ATOM 1584 C CA . ALA A 1 204 ? 1.322 -2.682 6.422 1.00 94.12 204 ALA A CA 1
ATOM 1585 C C . ALA A 1 204 ? 1.351 -4.120 6.972 1.00 94.12 204 ALA A C 1
ATOM 1587 O O . ALA A 1 204 ? 2.268 -4.876 6.661 1.00 94.12 204 ALA A O 1
ATOM 1588 N N . ASN A 1 205 ? 0.301 -4.530 7.691 1.00 94.50 205 ASN A N 1
ATOM 1589 C CA . ASN A 1 205 ? 0.159 -5.889 8.223 1.00 94.50 205 ASN A CA 1
ATOM 1590 C C . ASN A 1 205 ? -0.449 -6.901 7.230 1.00 94.50 205 ASN A C 1
ATOM 1592 O O . ASN A 1 205 ? -0.632 -8.067 7.572 1.00 94.50 205 ASN A O 1
ATOM 1596 N N . GLY A 1 206 ? -0.801 -6.491 6.006 1.00 91.81 206 GLY A N 1
ATOM 1597 C CA . GLY A 1 206 ? -1.442 -7.375 5.023 1.00 91.81 206 GLY A CA 1
ATOM 1598 C C . GLY A 1 206 ? -2.829 -7.888 5.441 1.00 91.81 206 GLY A C 1
ATOM 1599 O O . GLY A 1 206 ? -3.255 -8.953 4.986 1.00 91.81 206 GLY A O 1
ATOM 1600 N N . VAL A 1 207 ? -3.537 -7.151 6.298 1.00 95.25 207 VAL A N 1
ATOM 1601 C CA . VAL A 1 207 ? -4.876 -7.493 6.794 1.00 95.25 207 VAL A CA 1
ATOM 1602 C C . VAL A 1 207 ? -5.928 -7.128 5.748 1.00 95.25 207 VAL A C 1
ATOM 1604 O O . VAL A 1 207 ? -6.017 -5.986 5.299 1.00 95.25 207 VAL A O 1
ATOM 1607 N N . VAL A 1 208 ? -6.769 -8.100 5.386 1.00 95.88 208 VAL A N 1
ATOM 1608 C CA . VAL A 1 208 ? -7.960 -7.860 4.557 1.00 95.88 208 VAL A CA 1
ATOM 1609 C C . VAL A 1 208 ? -9.065 -7.273 5.431 1.00 95.88 208 VAL A C 1
ATOM 1611 O O . VAL A 1 208 ? -9.455 -7.869 6.436 1.00 95.88 208 VAL A O 1
ATOM 1614 N N . LEU A 1 209 ? -9.584 -6.116 5.031 1.00 98.06 209 LEU A N 1
ATOM 1615 C CA . LEU A 1 209 ? -10.658 -5.413 5.714 1.00 98.06 209 LEU A CA 1
ATOM 1616 C C . LEU A 1 209 ? -12.001 -6.075 5.405 1.00 98.06 209 LEU A C 1
ATOM 1618 O O . LEU A 1 209 ? -12.452 -6.131 4.264 1.00 98.06 209 LEU A O 1
ATOM 1622 N N . LYS A 1 210 ? -12.649 -6.559 6.459 1.00 97.75 210 LYS A N 1
ATOM 1623 C CA . LYS A 1 210 ? -13.985 -7.157 6.458 1.00 97.75 210 LYS A CA 1
ATOM 1624 C C . LYS A 1 210 ? -14.557 -7.094 7.879 1.00 97.75 210 LYS A C 1
ATOM 1626 O O . LYS A 1 210 ? -13.779 -6.890 8.817 1.00 97.75 210 LYS A O 1
ATOM 1631 N N . PRO A 1 211 ? -15.867 -7.312 8.081 1.00 98.38 211 PRO A N 1
ATOM 1632 C CA . PRO A 1 211 ? -16.396 -7.548 9.420 1.00 98.38 211 PRO A CA 1
ATOM 1633 C C . PRO A 1 211 ? -15.624 -8.683 10.119 1.00 98.38 211 PRO A C 1
ATOM 1635 O O . PRO A 1 211 ? -15.351 -9.729 9.528 1.00 98.38 211 PRO A O 1
ATOM 1638 N N . GLY A 1 212 ? -15.216 -8.440 11.361 1.00 98.06 212 GLY A N 1
ATOM 1639 C CA . GLY A 1 212 ? -14.359 -9.298 12.177 1.00 98.06 212 GLY A CA 1
ATOM 1640 C C . GLY A 1 212 ? -12.850 -9.125 11.964 1.00 98.06 212 GLY A C 1
ATOM 1641 O O . GLY A 1 212 ? -12.082 -9.773 12.673 1.00 98.06 212 GLY A O 1
ATOM 1642 N N . ALA A 1 213 ? -12.395 -8.286 11.023 1.00 98.06 213 ALA A N 1
ATOM 1643 C CA . ALA A 1 213 ? -10.964 -8.057 10.804 1.00 98.06 213 ALA A CA 1
ATOM 1644 C C . ALA A 1 213 ? -10.290 -7.488 12.061 1.00 98.06 213 ALA A C 1
ATOM 1646 O O . ALA A 1 213 ? -10.846 -6.603 12.712 1.00 98.06 213 ALA A O 1
ATOM 1647 N N . ILE A 1 214 ? -9.093 -7.994 12.369 1.00 98.62 214 ILE A N 1
ATOM 1648 C CA . ILE A 1 214 ? -8.248 -7.551 13.483 1.00 98.62 214 ILE A CA 1
ATOM 1649 C C . ILE A 1 214 ? -7.047 -6.818 12.892 1.00 98.62 214 ILE A C 1
ATOM 1651 O O . ILE A 1 214 ? -6.287 -7.395 12.117 1.00 98.62 214 ILE A O 1
ATOM 1655 N N . ILE A 1 215 ? -6.903 -5.546 13.243 1.00 98.50 215 ILE A N 1
ATOM 1656 C CA . ILE A 1 215 ? -5.877 -4.642 12.731 1.00 98.50 215 ILE A CA 1
ATOM 1657 C C . ILE A 1 215 ? -4.918 -4.329 13.883 1.00 98.50 215 ILE A C 1
ATOM 1659 O O . ILE A 1 215 ? -5.332 -3.650 14.825 1.00 98.50 215 ILE A O 1
ATOM 1663 N N . PRO A 1 216 ? -3.663 -4.806 13.838 1.00 98.31 216 PRO A N 1
ATOM 1664 C CA . PRO A 1 216 ? -2.675 -4.473 14.856 1.00 98.31 216 PRO A CA 1
ATOM 1665 C C . PRO A 1 216 ? -2.447 -2.964 14.943 1.00 98.31 216 PRO A C 1
ATOM 1667 O O . PRO A 1 216 ? -2.443 -2.265 13.926 1.00 98.31 216 PRO A O 1
ATOM 1670 N N . ARG A 1 217 ? -2.261 -2.451 16.160 1.00 97.81 217 ARG A N 1
ATOM 1671 C CA . ARG A 1 217 ? -1.957 -1.035 16.392 1.00 97.81 217 ARG A CA 1
ATOM 1672 C C . ARG A 1 217 ? -0.563 -0.660 15.888 1.00 97.81 217 ARG A C 1
ATOM 1674 O O . ARG A 1 217 ? -0.370 0.461 15.407 1.00 97.81 217 ARG A O 1
ATOM 1681 N N . SER A 1 218 ? 0.372 -1.595 16.008 1.00 97.38 218 SER A N 1
ATOM 1682 C CA . SER A 1 218 ? 1.752 -1.475 15.548 1.00 97.38 218 SER A CA 1
ATOM 1683 C C . SER A 1 218 ? 1.958 -2.212 14.225 1.00 97.38 218 SER A C 1
ATOM 1685 O O . SER A 1 218 ? 1.193 -3.100 13.847 1.00 97.38 218 SER A O 1
ATOM 1687 N N . PHE A 1 219 ? 2.973 -1.807 13.476 1.00 96.31 219 PHE A N 1
ATOM 1688 C CA . PHE A 1 219 ? 3.352 -2.403 12.201 1.00 96.31 219 PHE A CA 1
ATOM 1689 C C . PHE A 1 219 ? 4.806 -2.071 11.893 1.00 96.31 219 PHE A C 1
ATOM 1691 O O . PHE A 1 219 ? 5.382 -1.161 12.482 1.00 96.31 219 PHE A O 1
ATOM 1698 N N . VAL A 1 220 ? 5.384 -2.761 10.916 1.00 93.81 220 VAL A N 1
ATOM 1699 C CA . VAL A 1 220 ? 6.700 -2.403 10.387 1.00 93.81 220 VAL A CA 1
ATOM 1700 C C . VAL A 1 220 ? 6.568 -1.998 8.929 1.00 93.81 220 VAL A C 1
ATOM 1702 O O . VAL A 1 220 ? 5.857 -2.639 8.152 1.00 93.81 220 VAL A O 1
ATOM 1705 N N . PHE A 1 221 ? 7.215 -0.894 8.566 1.00 91.06 221 PHE A N 1
ATOM 1706 C CA . PHE A 1 221 ? 7.231 -0.385 7.204 1.00 91.06 221 PHE A CA 1
ATOM 1707 C C . PHE A 1 221 ? 8.621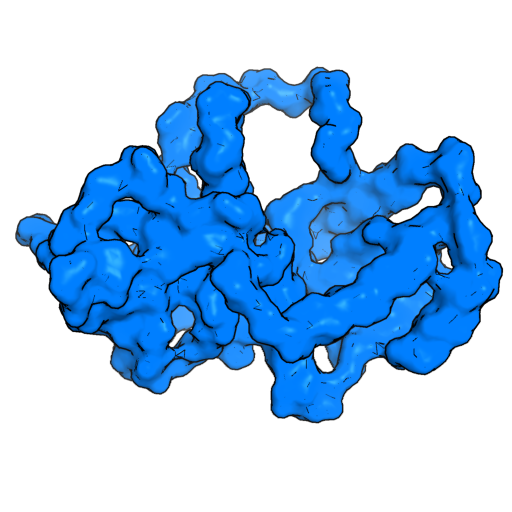 0.152 6.856 1.00 91.06 221 PHE A C 1
ATOM 1709 O O . PHE A 1 221 ? 9.084 1.106 7.471 1.00 91.06 221 PHE A O 1
ATOM 1716 N N . GLN A 1 222 ? 9.268 -0.449 5.849 1.00 87.62 222 GLN A N 1
ATOM 1717 C CA . GLN A 1 222 ? 10.636 -0.105 5.418 1.00 87.62 222 GLN A CA 1
ATOM 1718 C C . GLN A 1 222 ? 11.626 -0.043 6.594 1.00 87.62 222 GLN A C 1
ATOM 1720 O O . GLN A 1 222 ? 12.296 0.966 6.787 1.00 87.62 222 GLN A O 1
ATOM 1725 N N . ASP A 1 223 ? 11.656 -1.113 7.395 1.00 87.94 223 ASP A N 1
ATOM 1726 C CA . ASP A 1 223 ? 12.506 -1.263 8.588 1.00 87.94 223 ASP A CA 1
ATOM 1727 C C . ASP A 1 223 ? 12.227 -0.252 9.719 1.00 87.94 223 ASP A C 1
ATOM 1729 O O . ASP A 1 223 ? 12.953 -0.209 10.709 1.00 87.94 223 ASP A O 1
ATOM 1733 N N . VAL A 1 224 ? 11.148 0.532 9.613 1.00 91.31 224 VAL A N 1
ATOM 1734 C CA . VAL A 1 224 ? 10.690 1.445 10.664 1.00 91.31 224 VAL A CA 1
ATOM 1735 C C . VAL A 1 224 ? 9.486 0.845 11.376 1.00 91.31 224 VAL A C 1
ATOM 1737 O O . VAL A 1 224 ? 8.437 0.613 10.765 1.00 91.31 224 VAL A O 1
ATOM 1740 N N . GLU A 1 225 ? 9.619 0.634 12.682 1.00 95.25 225 GLU A N 1
ATOM 1741 C CA . GLU A 1 225 ? 8.499 0.280 13.553 1.00 95.25 225 GLU A CA 1
ATOM 1742 C C . GLU A 1 225 ? 7.570 1.487 13.711 1.00 95.25 225 GLU A C 1
ATOM 1744 O O . GLU A 1 225 ? 7.935 2.525 14.269 1.00 95.25 225 GLU A O 1
ATOM 1749 N N . GLY A 1 226 ? 6.359 1.362 13.180 1.00 96.56 226 GLY A N 1
ATOM 1750 C CA . GLY A 1 226 ? 5.313 2.365 13.242 1.00 96.56 226 GLY A CA 1
ATOM 1751 C C . GLY A 1 226 ? 4.188 1.949 14.179 1.00 96.56 226 GLY A C 1
ATOM 1752 O O . GLY A 1 226 ? 3.866 0.773 14.325 1.00 96.56 226 GLY A O 1
ATOM 1753 N N . VAL A 1 227 ? 3.542 2.938 14.786 1.00 97.69 227 VAL A N 1
ATOM 1754 C CA . VAL A 1 227 ? 2.385 2.732 15.658 1.00 97.69 227 VAL A CA 1
ATOM 1755 C C . VAL A 1 227 ? 1.320 3.790 15.391 1.00 97.69 227 VAL A C 1
ATOM 1757 O O . VAL A 1 227 ? 1.632 4.953 15.102 1.00 97.69 227 VAL A O 1
ATOM 1760 N N . ILE A 1 228 ? 0.045 3.406 15.496 1.00 97.94 228 ILE A N 1
ATOM 1761 C CA . ILE A 1 228 ? -1.053 4.377 15.534 1.00 97.94 228 ILE A CA 1
ATOM 1762 C C . ILE A 1 228 ? -0.904 5.232 16.801 1.00 97.94 228 ILE A C 1
ATOM 1764 O O . ILE A 1 228 ? -0.891 4.734 17.934 1.00 97.94 228 ILE A O 1
ATOM 1768 N N . GLU A 1 229 ? -0.791 6.542 16.586 1.00 96.06 229 GLU A N 1
ATOM 1769 C CA . GLU A 1 229 ? -0.535 7.537 17.628 1.00 96.06 229 GLU A CA 1
ATOM 1770 C C . GLU A 1 229 ? -1.605 7.501 18.739 1.00 96.06 229 GLU A C 1
ATOM 1772 O O . GLU A 1 229 ? -2.779 7.266 18.462 1.00 96.06 229 GLU A O 1
ATOM 1777 N N . ASN A 1 230 ? -1.207 7.738 19.998 1.00 96.25 230 ASN A N 1
ATOM 1778 C CA . ASN A 1 230 ? -2.077 7.627 21.182 1.00 96.25 230 ASN A CA 1
ATOM 1779 C C . ASN A 1 230 ? -3.409 8.386 21.037 1.00 96.25 230 ASN A C 1
ATOM 1781 O O . ASN A 1 230 ? -4.465 7.813 21.289 1.00 96.25 230 ASN A O 1
ATOM 1785 N N . GLY A 1 231 ? -3.377 9.651 20.611 1.00 94.88 231 GLY A N 1
ATOM 1786 C CA . GLY A 1 231 ? -4.583 10.450 20.395 1.00 94.88 231 GLY A CA 1
ATOM 1787 C C . GLY A 1 231 ? -5.500 9.860 19.324 1.00 94.88 231 GLY A C 1
ATOM 1788 O O . GLY A 1 231 ? -6.710 9.789 19.524 1.00 94.88 231 GLY A O 1
ATOM 1789 N N . VAL A 1 232 ? -4.933 9.363 18.222 1.00 96.06 232 VAL A N 1
ATOM 1790 C CA . VAL A 1 232 ? -5.707 8.683 17.169 1.00 96.06 232 VAL A CA 1
ATOM 1791 C C . VAL A 1 232 ? -6.298 7.365 17.659 1.00 96.06 232 VAL A C 1
ATOM 1793 O O . VAL A 1 232 ? -7.455 7.088 17.366 1.00 96.06 232 VAL A O 1
ATOM 1796 N N . ALA A 1 233 ? -5.557 6.574 18.435 1.00 97.50 233 ALA A N 1
ATOM 1797 C CA . ALA A 1 233 ? -6.068 5.343 19.036 1.00 97.50 233 ALA A CA 1
ATOM 1798 C C . ALA A 1 233 ? -7.264 5.624 19.967 1.00 97.50 233 ALA A C 1
ATOM 1800 O O . ALA A 1 233 ? -8.305 4.973 19.871 1.00 97.50 233 ALA A O 1
ATOM 1801 N N . SER A 1 234 ? -7.160 6.657 20.806 1.00 96.94 234 SER A N 1
ATOM 1802 C CA . SER A 1 234 ? -8.261 7.131 21.651 1.00 96.94 234 SER A CA 1
ATOM 1803 C C . SER A 1 234 ? -9.466 7.622 20.845 1.00 96.94 234 SER A C 1
ATOM 1805 O O . SER A 1 234 ? -10.610 7.341 21.219 1.00 96.94 234 SER A O 1
ATOM 1807 N N . ASP A 1 235 ? -9.226 8.347 19.748 1.00 96.50 235 ASP A N 1
ATOM 1808 C CA . ASP A 1 235 ? -10.275 8.828 18.849 1.00 96.50 235 ASP A CA 1
ATOM 1809 C C . ASP A 1 235 ? -10.966 7.664 18.121 1.00 96.50 235 ASP A C 1
ATOM 1811 O O . ASP A 1 235 ? -12.186 7.693 17.998 1.00 96.50 235 ASP A O 1
ATOM 1815 N N . LEU A 1 236 ? -10.237 6.620 17.702 1.00 97.75 236 LEU A N 1
ATOM 1816 C CA . LEU A 1 236 ? -10.799 5.428 17.051 1.00 97.75 236 LEU A CA 1
ATOM 1817 C C . LEU A 1 236 ? -11.857 4.748 17.920 1.00 97.75 236 LEU A C 1
ATOM 1819 O O . LEU A 1 236 ? -12.961 4.470 17.452 1.00 97.75 236 LEU A O 1
ATOM 1823 N N . VAL A 1 237 ? -11.531 4.522 19.193 1.00 97.12 237 VAL A N 1
ATOM 1824 C CA . VAL A 1 237 ? -12.456 3.896 20.145 1.00 97.12 237 VAL A CA 1
ATOM 1825 C C . VAL A 1 237 ? -13.617 4.837 20.456 1.00 97.12 237 VAL A C 1
ATOM 1827 O O . VAL A 1 237 ? -14.774 4.425 20.468 1.00 97.12 237 VAL A O 1
ATOM 1830 N N . LYS A 1 238 ? -13.336 6.127 20.683 1.00 96.44 238 LYS A N 1
ATOM 1831 C CA . LYS A 1 238 ? -14.370 7.093 21.075 1.00 96.44 238 LYS A CA 1
ATOM 1832 C C . LYS A 1 238 ? -15.360 7.408 19.957 1.00 96.44 238 LYS A C 1
ATOM 1834 O O . LYS A 1 238 ? -16.536 7.616 20.239 1.00 96.44 238 LYS A O 1
ATOM 1839 N N . ALA A 1 239 ? -14.881 7.468 18.720 1.00 96.25 239 ALA A N 1
ATOM 1840 C CA . ALA A 1 239 ? -15.689 7.692 17.530 1.00 96.25 239 ALA A CA 1
ATOM 1841 C C . ALA A 1 239 ? -16.413 6.425 17.052 1.00 96.25 239 ALA A C 1
ATOM 1843 O O . ALA A 1 239 ? -17.057 6.483 16.009 1.00 96.25 239 ALA A O 1
ATOM 1844 N N . ASP A 1 240 ? -16.280 5.302 17.772 1.00 96.75 240 ASP A N 1
ATOM 1845 C CA . ASP A 1 240 ? -16.824 4.002 17.377 1.00 96.75 240 ASP A CA 1
ATOM 1846 C C . ASP A 1 240 ? -16.399 3.607 15.949 1.00 96.75 240 ASP A C 1
ATOM 1848 O O . ASP A 1 240 ? -17.189 3.167 15.121 1.00 96.75 240 ASP A O 1
ATOM 1852 N N . MET A 1 241 ? -15.116 3.808 15.642 1.00 97.75 241 MET A N 1
ATOM 1853 C CA . MET A 1 241 ? -14.507 3.396 14.374 1.00 97.75 241 MET A CA 1
ATOM 1854 C C . MET A 1 241 ? -13.956 1.969 14.434 1.00 97.75 241 MET A C 1
ATOM 1856 O O . MET A 1 241 ? -13.823 1.332 13.392 1.00 97.75 241 MET A O 1
ATOM 1860 N N . ALA A 1 242 ? -13.619 1.482 15.630 1.00 98.12 242 ALA A N 1
ATOM 1861 C CA . ALA A 1 242 ? -13.203 0.109 15.884 1.00 98.12 242 ALA A CA 1
ATOM 1862 C C . ALA A 1 242 ? -13.344 -0.249 17.373 1.00 98.12 242 ALA A C 1
ATOM 1864 O O . ALA A 1 242 ? -13.247 0.616 18.246 1.00 98.12 242 ALA A O 1
ATOM 1865 N N . GLU A 1 243 ? -13.509 -1.536 17.665 1.00 98.06 243 GLU A N 1
ATOM 1866 C CA . GLU A 1 243 ? -13.440 -2.094 19.016 1.00 98.06 243 GLU A CA 1
ATOM 1867 C C . GLU A 1 243 ? -11.981 -2.356 19.410 1.00 98.06 243 GLU A C 1
ATOM 1869 O O . GLU A 1 243 ? -11.234 -3.002 18.673 1.00 98.06 243 GLU A O 1
ATOM 1874 N N . LEU A 1 244 ? -11.561 -1.875 20.581 1.00 98.31 244 LEU A N 1
ATOM 1875 C CA . LEU A 1 244 ? -10.221 -2.140 21.100 1.00 98.31 244 LEU A CA 1
ATOM 1876 C C . LEU A 1 244 ? -10.117 -3.579 21.620 1.00 98.31 244 LEU A C 1
ATOM 1878 O O . LEU A 1 244 ? -10.876 -3.992 22.495 1.00 98.31 244 LEU A O 1
ATOM 1882 N N . ILE A 1 245 ? -9.111 -4.303 21.143 1.00 98.31 245 ILE A N 1
ATOM 1883 C CA . ILE A 1 245 ? -8.594 -5.521 21.761 1.00 98.31 245 ILE A CA 1
ATOM 1884 C C . ILE A 1 245 ? -7.380 -5.106 22.594 1.00 98.31 245 ILE A C 1
ATOM 1886 O O . ILE A 1 245 ? -6.318 -4.797 22.051 1.00 98.31 245 ILE A O 1
ATOM 1890 N N . SER A 1 246 ? -7.557 -5.057 23.914 1.00 97.06 246 SER A N 1
ATOM 1891 C CA . SER A 1 246 ? -6.489 -4.695 24.847 1.00 97.06 246 SER A CA 1
ATOM 1892 C C . SER A 1 246 ? -5.414 -5.778 24.937 1.00 97.06 246 SER A C 1
ATOM 1894 O O . SER A 1 246 ? -5.713 -6.969 24.851 1.00 97.06 246 SER A O 1
ATOM 1896 N N . ALA A 1 247 ? -4.181 -5.357 25.204 1.00 97.12 247 ALA A N 1
ATOM 1897 C CA . ALA A 1 247 ? -3.045 -6.231 25.469 1.00 97.12 247 ALA A CA 1
ATOM 1898 C C . ALA A 1 247 ? -2.277 -5.764 26.726 1.00 97.12 247 ALA A C 1
ATOM 1900 O O . ALA A 1 247 ? -2.467 -4.625 27.178 1.00 97.12 247 ALA A O 1
ATOM 1901 N N . PRO A 1 248 ? -1.446 -6.631 27.341 1.00 96.19 248 PRO A N 1
ATOM 1902 C CA . PRO A 1 248 ? -0.570 -6.229 28.441 1.00 96.19 248 PRO A CA 1
ATOM 1903 C C . PRO A 1 248 ? 0.377 -5.092 28.039 1.00 96.19 248 PRO A C 1
ATOM 1905 O O . PRO A 1 248 ? 0.439 -4.086 28.753 1.00 96.19 248 PRO A O 1
ATOM 1908 N N . ASP A 1 249 ? 1.039 -5.233 26.885 1.00 96.50 249 ASP A N 1
ATOM 1909 C CA . ASP A 1 249 ? 1.813 -4.174 26.237 1.00 96.50 249 ASP A CA 1
ATOM 1910 C C . ASP A 1 249 ? 0.882 -3.313 25.360 1.00 96.50 249 ASP A C 1
ATOM 1912 O O . ASP A 1 249 ? 0.195 -3.848 24.487 1.00 96.50 249 ASP A O 1
ATOM 1916 N N . PRO A 1 250 ? 0.830 -1.983 25.558 1.00 96.38 250 PRO A N 1
ATOM 1917 C CA . PRO A 1 250 ? 0.060 -1.080 24.702 1.00 96.38 250 PRO A CA 1
ATOM 1918 C C . PRO A 1 250 ? 0.375 -1.167 23.202 1.00 96.38 250 PRO A C 1
ATOM 1920 O O . PRO A 1 250 ? -0.471 -0.822 22.377 1.00 96.38 250 PRO A O 1
ATOM 1923 N N . SER A 1 251 ? 1.586 -1.585 22.842 1.00 94.56 251 SER A N 1
ATOM 1924 C CA . SER A 1 251 ? 2.045 -1.720 21.456 1.00 94.56 251 SER A CA 1
ATOM 1925 C C . SER A 1 251 ? 1.424 -2.933 20.759 1.00 94.56 251 SER A C 1
ATOM 1927 O O . SER A 1 251 ? 1.263 -2.912 19.537 1.00 94.56 251 SER A O 1
ATOM 1929 N N . ASP A 1 252 ? 1.003 -3.933 21.536 1.00 97.25 252 ASP A N 1
ATOM 1930 C CA . ASP A 1 252 ? 0.354 -5.163 21.067 1.00 97.25 252 ASP A CA 1
ATOM 1931 C C . ASP A 1 252 ? -1.177 -5.044 20.999 1.00 97.25 252 ASP A C 1
ATOM 1933 O O . ASP A 1 252 ? -1.879 -5.991 20.630 1.00 97.25 252 ASP A O 1
ATOM 1937 N N . GLU A 1 253 ? -1.732 -3.881 21.354 1.00 98.44 253 GLU A N 1
ATOM 1938 C CA . GLU A 1 253 ? -3.156 -3.615 21.176 1.00 98.44 253 GLU A CA 1
ATOM 1939 C C . GLU A 1 253 ? -3.566 -3.789 19.707 1.00 98.44 253 GLU A C 1
ATOM 1941 O O . GLU A 1 253 ? -2.796 -3.582 18.766 1.00 98.44 253 GLU A O 1
ATOM 1946 N N . SER A 1 254 ? -4.821 -4.164 19.494 1.00 98.62 254 SER A N 1
ATOM 1947 C CA . SER A 1 254 ? -5.384 -4.321 18.154 1.00 98.62 254 SER A CA 1
ATOM 1948 C C . SER A 1 254 ? -6.784 -3.733 18.074 1.00 98.62 254 SER A C 1
ATOM 1950 O O . SER A 1 254 ? -7.445 -3.507 19.083 1.00 98.62 254 SER A O 1
ATOM 1952 N N . PHE A 1 255 ? -7.258 -3.505 16.856 1.00 98.62 255 PHE A N 1
ATOM 1953 C CA . PHE A 1 255 ? -8.572 -2.945 16.573 1.00 98.62 255 PHE A CA 1
ATOM 1954 C C . PHE A 1 255 ? -9.405 -3.947 15.780 1.00 98.62 255 PHE A C 1
ATOM 1956 O O . PHE A 1 255 ? -8.995 -4.386 14.706 1.00 98.62 255 PHE A O 1
ATOM 1963 N N . ARG A 1 256 ? -10.576 -4.316 16.299 1.00 98.62 256 ARG A N 1
ATOM 1964 C CA . ARG A 1 256 ? -11.542 -5.174 15.613 1.00 98.62 256 ARG A CA 1
ATOM 1965 C C . ARG A 1 256 ? -12.614 -4.330 14.943 1.00 98.62 256 ARG A C 1
ATOM 1967 O O . ARG A 1 256 ? -13.150 -3.415 15.558 1.00 98.62 256 ARG A O 1
ATOM 1974 N N . LEU A 1 257 ? -12.955 -4.668 13.704 1.00 98.50 257 LEU A N 1
ATOM 1975 C CA . LEU A 1 257 ? -14.076 -4.049 12.998 1.00 98.50 257 LEU A CA 1
ATOM 1976 C C . LEU A 1 257 ? -15.322 -4.924 13.109 1.00 98.50 257 LEU A C 1
ATOM 1978 O O . LEU A 1 257 ? -15.300 -6.065 12.658 1.00 98.50 257 LEU A O 1
ATOM 1982 N N . ASN A 1 258 ? -16.426 -4.400 13.633 1.00 98.25 258 ASN A N 1
ATOM 1983 C CA . ASN A 1 258 ? -17.746 -4.990 13.396 1.00 98.25 258 ASN A CA 1
ATOM 1984 C C . ASN A 1 258 ? -18.334 -4.507 12.051 1.00 98.25 258 ASN A C 1
ATOM 1986 O O . ASN A 1 258 ? -17.703 -3.752 11.308 1.00 98.25 258 ASN A O 1
ATOM 1990 N N . GLU A 1 259 ? -19.538 -4.963 11.698 1.00 98.19 259 GLU A N 1
ATOM 1991 C CA . GLU A 1 259 ? -20.166 -4.627 10.413 1.00 98.19 259 GLU A CA 1
ATOM 1992 C C . GLU A 1 259 ? -20.439 -3.122 10.249 1.00 98.19 259 GLU A C 1
ATOM 1994 O O . GLU A 1 259 ? -20.115 -2.542 9.210 1.00 98.19 259 GLU A O 1
ATOM 1999 N N . ARG A 1 260 ? -20.959 -2.462 11.293 1.00 98.12 260 ARG A N 1
ATOM 2000 C CA . ARG A 1 260 ? -21.210 -1.012 11.292 1.00 98.12 260 ARG A CA 1
ATOM 2001 C C . ARG A 1 260 ? -19.914 -0.228 11.085 1.00 98.12 260 ARG A C 1
ATOM 2003 O O . ARG A 1 260 ? -19.863 0.664 10.240 1.00 98.12 260 ARG A O 1
ATOM 2010 N N . GLN A 1 261 ? -18.871 -0.582 11.828 1.00 98.44 261 GLN A N 1
ATOM 2011 C CA . GLN A 1 261 ? -17.553 0.056 11.782 1.00 98.44 261 GLN A CA 1
ATOM 2012 C C . GLN A 1 261 ? -16.869 -0.130 10.426 1.00 98.44 261 GLN A C 1
ATOM 2014 O O . GLN A 1 261 ? -16.332 0.822 9.859 1.00 98.44 261 GLN A O 1
ATOM 2019 N N . PHE A 1 262 ? -16.951 -1.335 9.857 1.00 98.44 262 PHE A N 1
ATOM 2020 C CA . PHE A 1 262 ? -16.476 -1.600 8.503 1.00 98.44 262 PHE A CA 1
ATOM 2021 C C . PHE A 1 262 ? -17.196 -0.719 7.472 1.00 98.44 262 PHE A C 1
ATOM 2023 O O . PHE A 1 262 ? -16.543 -0.085 6.644 1.00 98.44 262 PHE A O 1
ATOM 2030 N N . ASN A 1 263 ? -18.525 -0.613 7.549 1.00 97.81 263 ASN A N 1
ATOM 2031 C CA . ASN A 1 263 ? -19.298 0.233 6.640 1.00 97.81 263 ASN A CA 1
A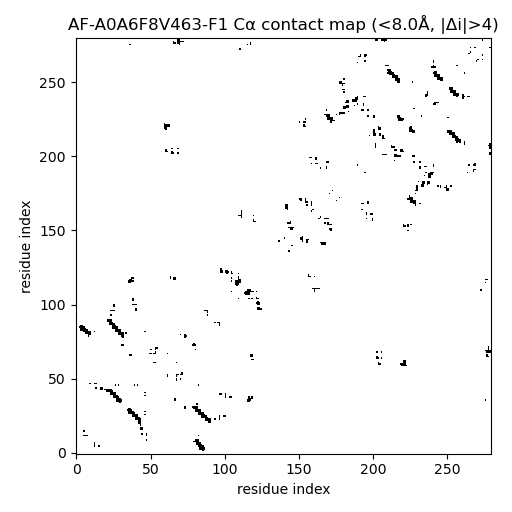TOM 2032 C C . ASN A 1 263 ? -18.947 1.722 6.791 1.00 97.81 263 ASN A C 1
ATOM 2034 O O . ASN A 1 263 ? -18.807 2.417 5.784 1.00 97.81 263 ASN A O 1
ATOM 2038 N N . ALA A 1 264 ? -18.728 2.204 8.019 1.00 97.44 264 ALA A N 1
ATOM 2039 C CA . ALA A 1 264 ? -18.268 3.569 8.270 1.00 97.44 264 AL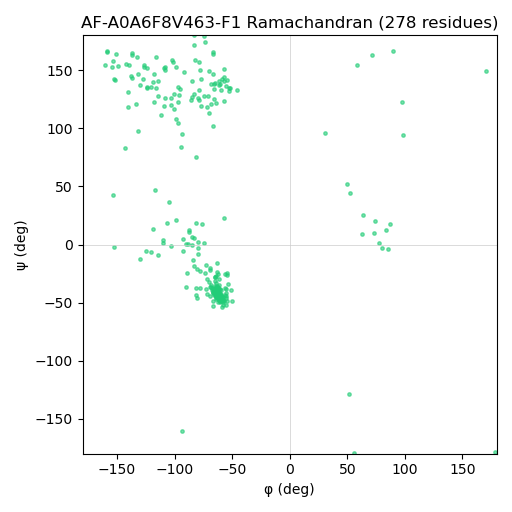A A CA 1
ATOM 2040 C C . ALA A 1 264 ? -16.880 3.830 7.658 1.00 97.44 264 ALA A C 1
ATOM 2042 O O . ALA A 1 264 ? -16.686 4.833 6.968 1.00 97.44 264 ALA A O 1
ATOM 2043 N N . LEU A 1 265 ? -15.930 2.902 7.831 1.00 98.00 265 LEU A N 1
ATOM 2044 C CA . LEU A 1 265 ? -14.601 2.976 7.215 1.00 98.00 265 LEU A CA 1
ATOM 2045 C C . LEU A 1 265 ? -14.704 3.028 5.686 1.00 98.00 265 LEU A C 1
ATOM 2047 O O . LEU A 1 265 ? -14.090 3.892 5.058 1.00 98.00 265 LEU A O 1
ATOM 2051 N N . VAL A 1 266 ? -15.509 2.147 5.085 1.00 97.75 266 VAL A N 1
ATOM 2052 C CA . VAL A 1 266 ? -15.744 2.121 3.633 1.00 97.75 266 VAL A CA 1
ATOM 2053 C C . VAL A 1 266 ? -16.368 3.429 3.147 1.00 97.75 266 VAL A C 1
ATOM 2055 O O . VAL A 1 266 ? -15.959 3.929 2.101 1.00 97.75 266 VAL A O 1
ATOM 2058 N N . SER A 1 267 ? -17.312 4.002 3.896 1.00 97.00 267 SER A N 1
ATOM 2059 C CA . SER A 1 267 ? -17.942 5.283 3.559 1.00 97.00 267 SER A CA 1
ATOM 2060 C C . SER A 1 267 ? -16.958 6.453 3.618 1.00 97.00 267 SER A C 1
ATOM 2062 O O . SER A 1 267 ? -17.040 7.353 2.789 1.00 97.00 267 SER A O 1
ATOM 2064 N N . LEU A 1 268 ? -16.039 6.456 4.587 1.00 96.31 268 LEU A N 1
ATOM 2065 C CA . LEU A 1 268 ? -15.059 7.530 4.767 1.00 96.31 268 LEU A CA 1
ATOM 2066 C C . LEU A 1 268 ? -13.894 7.441 3.779 1.00 96.31 268 LEU A C 1
ATOM 2068 O O . LEU A 1 268 ? -13.396 8.467 3.322 1.00 96.31 268 LEU A O 1
ATOM 2072 N N . TYR A 1 269 ? -13.437 6.226 3.469 1.00 95.44 269 TYR A N 1
ATOM 2073 C CA . TYR A 1 269 ? -12.283 6.013 2.596 1.00 95.44 269 TYR A CA 1
ATOM 2074 C C . TYR A 1 269 ? -12.663 5.882 1.118 1.00 95.44 269 TYR A C 1
ATOM 2076 O O . TYR A 1 269 ? -11.938 6.340 0.235 1.00 95.44 269 TYR A O 1
ATOM 2084 N N . GLY A 1 270 ? -13.801 5.248 0.845 1.00 95.69 270 GLY A N 1
ATOM 2085 C CA . GLY A 1 270 ? -14.253 4.866 -0.487 1.00 95.69 270 GLY A CA 1
ATOM 2086 C C . GLY A 1 270 ? -13.933 3.405 -0.816 1.00 95.69 270 GLY A C 1
ATOM 2087 O O . GLY A 1 270 ? -12.775 2.980 -0.833 1.00 95.69 270 GLY A O 1
ATOM 2088 N N . ARG A 1 271 ? -14.978 2.634 -1.146 1.00 95.56 271 ARG A N 1
ATOM 2089 C CA . ARG A 1 271 ? -14.889 1.206 -1.512 1.00 95.56 271 ARG A CA 1
ATOM 2090 C C . ARG A 1 271 ? -13.921 0.947 -2.664 1.00 95.56 271 ARG A C 1
ATOM 2092 O O . ARG A 1 271 ? -13.136 0.001 -2.608 1.00 95.56 271 ARG A O 1
ATOM 2099 N N . GLU A 1 272 ? -13.978 1.777 -3.699 1.00 92.44 272 GLU A N 1
ATOM 2100 C CA . GLU A 1 272 ? -13.134 1.626 -4.885 1.00 92.44 272 GLU A CA 1
ATOM 2101 C C . GLU A 1 272 ? -11.654 1.776 -4.543 1.00 92.44 272 GLU A C 1
ATOM 2103 O O . GLU A 1 272 ? -10.852 0.936 -4.946 1.00 92.44 272 GLU A O 1
ATOM 2108 N N . LYS A 1 273 ? -11.301 2.766 -3.713 1.00 92.06 273 LYS A N 1
ATOM 2109 C CA . LYS A 1 273 ? -9.922 2.973 -3.260 1.00 92.06 273 LYS A CA 1
ATOM 2110 C C . LYS A 1 273 ? -9.422 1.795 -2.424 1.00 92.06 273 LYS A C 1
ATOM 2112 O O . LYS A 1 273 ? -8.342 1.284 -2.694 1.00 92.06 273 LYS A O 1
ATOM 2117 N N . LEU A 1 274 ? -10.215 1.292 -1.472 1.00 94.50 274 LEU A N 1
ATOM 2118 C CA . LEU A 1 274 ? -9.837 0.104 -0.685 1.00 94.50 274 LEU A CA 1
ATOM 2119 C C . LEU A 1 274 ? -9.616 -1.128 -1.573 1.00 94.50 274 LEU A C 1
ATOM 2121 O O . LEU A 1 274 ? -8.643 -1.865 -1.404 1.00 94.50 274 LEU A O 1
ATOM 2125 N N . SER A 1 275 ? -10.500 -1.339 -2.552 1.00 92.31 275 SER A N 1
ATOM 2126 C CA . SER A 1 275 ? -10.362 -2.426 -3.523 1.00 92.31 275 SER A CA 1
ATOM 2127 C C . SER A 1 275 ? -9.112 -2.253 -4.392 1.00 92.31 275 SER A C 1
ATOM 2129 O O . SER A 1 275 ? -8.396 -3.230 -4.640 1.00 92.31 275 SER A O 1
ATOM 2131 N N . ALA A 1 276 ? -8.821 -1.016 -4.806 1.00 88.19 276 ALA A N 1
ATOM 2132 C CA . ALA A 1 276 ? -7.642 -0.660 -5.583 1.00 88.19 276 ALA A CA 1
ATOM 2133 C C . ALA A 1 276 ? -6.340 -0.894 -4.806 1.00 88.19 276 ALA A C 1
ATOM 2135 O O . ALA A 1 276 ? -5.370 -1.325 -5.418 1.00 88.19 276 ALA A O 1
ATOM 2136 N N . LEU A 1 277 ? -6.341 -0.718 -3.480 1.00 89.62 277 LEU A N 1
ATOM 2137 C CA . LEU A 1 277 ? -5.221 -1.039 -2.583 1.00 89.62 277 LEU A CA 1
ATOM 2138 C C . LEU A 1 277 ? -5.116 -2.532 -2.222 1.00 89.62 277 LEU A C 1
ATOM 2140 O O . LEU A 1 277 ? -4.200 -2.927 -1.503 1.00 89.62 277 LEU A O 1
ATOM 2144 N N . GLY A 1 278 ? -6.047 -3.371 -2.688 1.00 90.81 278 GLY A N 1
ATOM 2145 C CA . GLY A 1 278 ? -6.057 -4.807 -2.394 1.00 90.81 278 GLY A CA 1
ATOM 2146 C C . GLY A 1 278 ? -6.499 -5.163 -0.970 1.00 90.81 278 GLY A C 1
ATOM 2147 O O . GLY A 1 278 ? -6.201 -6.261 -0.503 1.00 90.81 278 GLY A O 1
ATOM 2148 N N . LEU A 1 279 ? -7.199 -4.251 -0.289 1.00 94.44 279 LEU A N 1
ATOM 2149 C CA . LEU A 1 279 ? -7.627 -4.410 1.106 1.00 94.44 279 LEU A CA 1
ATOM 2150 C C . LEU A 1 279 ? -9.032 -5.000 1.264 1.00 94.44 279 LEU A C 1
ATOM 2152 O O . LEU A 1 279 ? -9.427 -5.281 2.388 1.00 94.44 279 LEU A O 1
ATOM 2156 N N . LEU A 1 280 ? -9.767 -5.194 0.165 1.00 93.56 280 LEU A N 1
ATOM 2157 C CA . LEU A 1 280 ? -11.061 -5.890 0.111 1.00 93.56 280 LEU A CA 1
ATOM 2158 C C . LEU A 1 280 ? -10.939 -7.189 -0.678 1.00 93.56 280 LEU A C 1
ATOM 2160 O O . LEU A 1 280 ? -10.268 -7.141 -1.740 1.00 93.56 280 LEU A O 1
#

Foldseek 3Di:
DDAFPDKDFPVRVLVVLVVQAQKKFKKFKAALVRHTAAIDIDHRCVVVCLLVQLPDDDPQFGQQLLSSLLSVLCVVVVHGIMMTTRDMGHPVCVVVNQVVSLVVCVVQDAVQRVGQYSDLDSTDPPPPPDDPDPPVQPPDPFQHQDPVDNLQNQVSSLLVSLYDDRHDFKDQPVVDPQDAADADPDAAAQALSLLSQQLSQCSQVSWAQDAFTKGQQWHHHPNTIMGGHNVSSNRCVRNVLFDWDDDPDSNRIITGDHPVNSVSSCVSRPPVSCVSSNND

Nearest PDB structures (foldseek):
  1yd6-assembly1_D  TM=6.387E-01  e=1.009E-01  [Bacillus] caldotenax
  3dec-assembly1_A  TM=5.008E-01  e=4.247E+00  Bacteroides thetaiotaomicron VPI-5482
  6mvg-assembly3_C  TM=4.947E-01  e=8.077E+00  Mediterraneibacter gnavus

Radius of gyration: 19.78 Å; Cα contacts (8 Å, |Δi|>4): 522; chains: 1; bounding box: 46×44×56 Å

Solvent-accessible surface a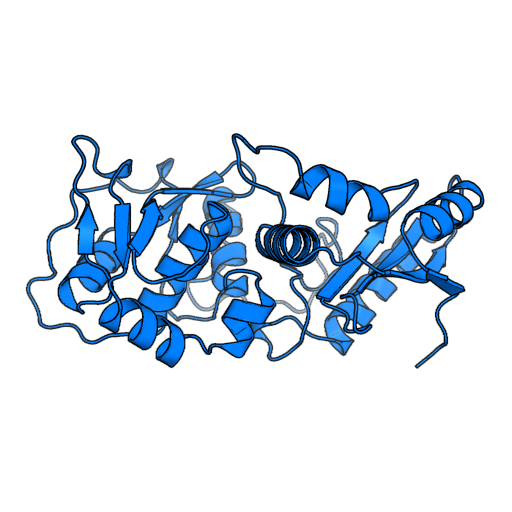rea (backbone atoms only — not comparable to full-atom values): 15255 Å² total; per-residue (Å²): 132,83,78,56,80,38,74,36,45,67,70,56,44,49,58,53,38,66,74,44,69,80,28,35,31,25,36,36,42,18,43,77,86,65,50,63,38,35,73,41,71,34,46,68,63,50,78,63,46,52,60,58,56,41,72,48,89,60,96,45,38,56,90,51,31,38,49,31,29,33,51,43,44,39,50,76,71,73,45,57,62,32,41,33,33,61,47,77,30,54,65,95,35,50,65,60,40,36,52,50,33,19,51,52,39,63,70,51,23,30,51,62,76,74,32,56,24,47,48,75,67,66,56,54,74,100,70,69,72,86,73,98,81,68,84,75,76,80,77,53,101,45,65,57,70,50,85,94,36,62,59,50,24,54,49,40,48,53,46,45,49,65,42,84,66,84,61,72,44,63,38,38,47,96,80,44,90,71,53,72,77,51,63,45,91,64,91,49,68,75,46,56,68,51,38,41,41,54,50,48,31,16,39,39,66,69,39,59,63,46,65,70,26,68,31,48,41,39,36,34,50,74,86,32,52,32,24,55,30,60,70,49,46,8,41,26,45,44,21,58,48,30,46,78,43,84,46,94,52,42,60,68,18,28,34,32,21,47,61,68,23,38,50,50,39,36,69,61,68,34,60,66,57,41,45,68,39,24,30,93

Secondary structure (DSSP, 8-state):
-PPPSEEE-HHHHHHHHHTSTT-EEEEEEE-TTS-EEEEEEEETTHHHHHHHHHHS--SS--SSHHHHHHHHHHHHTT--PEEEEEEEE-GGGHHHHHHHHHHHHHHH-BGGGTSSB--SS-SSGGG----S--TTTTS-TTTS--TT-HHHHHHHHHHHHH---SS--EEEGGGS--------SS-----HHHHHHHHHHHHHTTPPPSTT-EEESEEEETTEEEEE-HHHHHHHHHTTSSEEE--SSGGG-EEE--HHHHHHHHHHH-HHHHHHTT--

Mean predicted aligned error: 7.26 Å

pLDDT: mean 88.11, std 16.44, range [26.05, 98.62]

Sequence (280 aa):
MTEPLFEGGRDDADRFLATQRGLYYVYLLCRPDGRIFYVGKGTKRRALEHEAEARRPHTVGPQNPFKTNVIRKILRQGGAITYRIDSIYAEAEQLRCLEREAELIGLYKRLHEGGILTNLAGGVGNLSGAAPFSLERHAATLSGEPEDNPERAVLNRFAQSVGVVKSVYLKPASQLLVRKTHPHSQPRSPSPRCAYALVAAAAANGVVLKPGAIIPRSFVFQDVEGVIENGVASDLVKADMAELISAPDPSDESFRLNERQFNALVSLYGREKLSALGLL